Protein 3IRV (pdb70)

Structure (mmCIF, N/CA/C/O backbone):
data_3IRV
#
_entry.id   3IRV
#
_cell.length_a   67.477
_cell.length_b   67.477
_cell.length_c   178.343
_cell.angle_alpha   90.00
_cell.angle_beta   90.00
_cell.angle_gamma   120.00
#
_symmetry.space_group_name_H-M   'P 64 2 2'
#
loop_
_entity.id
_entity.type
_entity.pdbx_description
1 polymer 'CYSTEINE HYDROLASE'
2 non-polymer GLYCEROL
3 non-polymer 'PHOSPHATE ION'
4 water water
#
loop_
_atom_site.group_PDB
_atom_site.id
_atom_site.type_symbol
_atom_site.label_atom_id
_atom_site.label_alt_id
_atom_site.label_comp_id
_atom_site.label_asym_id
_atom_site.label_entity_id
_atom_site.label_seq_id
_atom_site.pdbx_PDB_ins_code
_atom_site.Cartn_x
_atom_site.Cartn_y
_atom_site.Cartn_z
_atom_site.occupancy
_atom_site.B_iso_or_equiv
_atom_site.auth_seq_id
_atom_site.auth_comp_id
_atom_site.auth_asym_id
_atom_site.auth_atom_id
_atom_site.pdbx_PDB_model_num
ATOM 1 N N . MET A 1 9 ? 48.619 27.080 41.032 1.00 51.04 36 MET A N 1
ATOM 2 C CA . MET A 1 9 ? 50.021 26.682 41.016 1.00 47.62 36 MET A CA 1
ATOM 3 C C . MET A 1 9 ? 50.687 26.949 42.361 1.00 49.79 36 MET A C 1
ATOM 4 O O . MET A 1 9 ? 50.614 28.057 42.892 1.00 53.01 36 MET A O 1
ATOM 9 N N . SER A 1 10 ? 51.336 25.926 42.908 1.00 47.61 37 SER A N 1
ATOM 10 C CA . SER A 1 10 ? 52.058 26.061 44.175 1.00 46.61 37 SER A CA 1
ATOM 11 C C . SER A 1 10 ? 53.569 25.865 44.026 1.00 41.86 37 SER A C 1
ATOM 12 O O . SER A 1 10 ? 54.326 26.158 44.959 1.00 43.84 37 SER A O 1
ATOM 15 N N . LYS A 1 11 ? 53.997 25.367 42.862 1.00 31.95 38 LYS A N 1
ATOM 16 C CA . LYS A 1 11 ? 55.421 25.245 42.535 1.00 23.95 38 LYS A CA 1
ATOM 17 C C . LYS A 1 11 ? 55.656 25.876 41.161 1.00 21.50 38 LYS A C 1
ATOM 18 O O . LYS A 1 11 ? 54.714 25.962 40.379 1.00 23.88 38 LYS A O 1
ATOM 24 N N . PRO A 1 12 ? 56.878 26.395 40.894 1.00 23.53 39 PRO A N 1
ATOM 25 C CA . PRO A 1 12 ? 56.986 27.144 39.637 1.00 19.10 39 PRO A CA 1
ATOM 26 C C . PRO A 1 12 ? 57.037 26.291 38.380 1.00 19.75 39 PRO A C 1
ATOM 27 O O . PRO A 1 12 ? 57.402 25.109 38.438 1.00 21.57 39 PRO A O 1
ATOM 31 N N . LEU A 1 13 ? 56.645 26.899 37.266 1.00 14.84 40 LEU A N 1
ATOM 32 C CA . LEU A 1 13 ? 56.869 26.304 35.962 1.00 15.28 40 LEU A CA 1
ATOM 33 C C . LEU A 1 13 ? 58.367 26.208 35.713 1.00 19.92 40 LEU A C 1
ATOM 34 O O . LEU A 1 13 ? 59.143 27.076 36.144 1.00 18.09 40 LEU A O 1
ATOM 39 N N . VAL A 1 14 ? 58.780 25.153 35.017 1.00 15.68 41 VAL A N 1
ATOM 40 C CA . VAL A 1 14 ? 60.203 24.947 34.725 1.00 15.88 41 VAL A CA 1
ATOM 41 C C . VAL A 1 14 ? 60.557 25.545 33.369 1.00 15.64 41 VAL A C 1
ATOM 42 O O . VAL A 1 14 ? 59.786 25.439 32.425 1.00 19.46 41 VAL A O 1
ATOM 46 N N . ARG A 1 15 ? 61.708 26.208 33.282 1.00 17.95 42 ARG A N 1
ATOM 47 C CA . ARG A 1 15 ? 62.215 26.711 32.010 1.00 19.21 42 ARG A CA 1
ATOM 48 C C . ARG A 1 15 ? 63.658 26.235 31.887 1.00 19.38 42 ARG A C 1
ATOM 49 O O . ARG A 1 15 ? 64.449 26.397 32.822 1.00 22.35 42 ARG A O 1
ATOM 57 N N . TRP A 1 16 ? 64.014 25.683 30.735 1.00 16.22 43 TRP A N 1
ATOM 58 C CA . TRP A 1 16 ? 65.383 25.225 30.549 1.00 19.79 43 TRP A CA 1
ATOM 59 C C . TRP A 1 16 ? 66.160 26.191 29.680 1.00 15.81 43 TRP A C 1
ATOM 60 O O . TRP A 1 16 ? 65.741 26.477 28.555 1.00 20.33 43 TRP A O 1
ATOM 71 N N . PRO A 1 17 ? 67.333 26.628 30.169 1.00 21.87 44 PRO A N 1
ATOM 72 C CA . PRO A 1 17 ? 68.152 27.521 29.349 1.00 27.53 44 PRO A CA 1
ATOM 73 C C . PRO A 1 17 ? 68.778 26.746 28.194 1.00 27.38 44 PRO A C 1
ATOM 74 O O . PRO A 1 17 ? 69.304 25.656 28.398 1.00 31.32 44 PRO A O 1
ATOM 78 N N . ILE A 1 18 ? 68.683 27.284 26.983 1.00 25.33 45 ILE A N 1
ATOM 79 C CA . ILE A 1 18 ? 69.134 26.590 25.785 1.00 25.34 45 ILE A CA 1
ATOM 80 C C . ILE A 1 18 ? 70.613 26.867 25.468 1.00 29.22 45 ILE A C 1
ATOM 81 O O . ILE A 1 18 ? 71.021 28.011 25.240 1.00 27.77 45 ILE A O 1
ATOM 86 N N . ASN A 1 19 ? 71.412 25.806 25.497 1.00 23.15 46 ASN A N 1
ATOM 87 C CA . ASN A 1 19 ? 72.763 25.813 24.954 1.00 20.69 46 ASN A CA 1
ATOM 88 C C . ASN A 1 19 ? 72.691 25.036 23.651 1.00 19.18 46 ASN A C 1
ATOM 89 O O . ASN A 1 19 ? 72.500 23.807 23.669 1.00 17.47 46 ASN A O 1
ATOM 94 N N . PRO A 1 20 ? 72.826 25.732 22.500 1.00 20.37 47 PRO A N 1
ATOM 95 C CA . PRO A 1 20 ? 72.640 25.043 21.210 1.00 21.96 47 PRO A CA 1
ATOM 96 C C . PRO A 1 20 ? 73.522 23.798 21.016 1.00 17.40 47 PRO A C 1
ATOM 97 O O . PRO A 1 20 ? 73.064 22.814 20.426 1.00 20.55 47 PRO A O 1
ATOM 101 N N . LEU A 1 21 ? 74.758 23.836 21.540 1.00 18.95 48 LEU A N 1
ATOM 102 C CA . LEU A 1 21 ? 75.703 22.721 21.454 1.00 20.52 48 LEU A CA 1
ATOM 103 C C . LEU A 1 21 ? 75.215 21.467 22.184 1.00 17.80 48 LEU A C 1
ATOM 104 O O . LEU A 1 21 ? 75.644 20.343 21.883 1.00 19.74 48 LEU A O 1
ATOM 109 N N . ARG A 1 22 ? 74.333 21.676 23.158 1.00 15.54 49 ARG A N 1
ATOM 110 C CA . ARG A 1 22 ? 73.882 20.575 23.989 1.00 14.58 49 ARG A CA 1
ATOM 111 C C . ARG A 1 22 ? 72.369 20.348 23.874 1.00 14.27 49 ARG A C 1
ATOM 112 O O . ARG A 1 22 ? 71.758 19.771 24.779 1.00 14.52 49 ARG A O 1
ATOM 120 N N . THR A 1 23 ? 71.807 20.760 22.737 1.00 14.12 50 THR A N 1
ATOM 121 C CA . THR A 1 23 ? 70.368 20.673 22.478 1.00 14.84 50 THR A CA 1
ATOM 122 C C . THR A 1 23 ? 70.095 19.904 21.184 1.00 14.66 50 THR A C 1
ATOM 123 O O . THR A 1 23 ? 70.875 19.994 20.227 1.00 14.04 50 THR A O 1
ATOM 127 N N . ALA A 1 24 ? 68.993 19.145 21.155 1.00 12.76 51 ALA A N 1
ATOM 128 C CA . ALA A 1 24 ? 68.532 18.565 19.906 1.00 11.49 51 ALA A CA 1
ATOM 129 C C . ALA A 1 24 ? 67.029 18.747 19.782 1.00 13.00 51 ALA A C 1
ATOM 130 O O . ALA A 1 24 ? 66.322 18.770 20.781 1.00 15.73 51 ALA A O 1
ATOM 132 N N . VAL A 1 25 ? 66.561 18.800 18.537 1.00 11.32 52 VAL A N 1
ATOM 133 C CA . VAL A 1 25 ? 65.119 18.788 18.250 1.00 10.24 52 VAL A CA 1
ATOM 134 C C . VAL A 1 25 ? 64.740 17.386 17.849 1.00 14.22 52 VAL A C 1
ATOM 135 O O . VAL A 1 25 ? 65.423 16.771 17.029 1.00 15.18 52 VAL A O 1
ATOM 139 N N . ILE A 1 26 ? 63.660 16.886 18.440 1.00 12.49 53 ILE A N 1
ATOM 140 C CA A ILE A 1 26 ? 63.167 15.562 18.090 0.50 10.90 53 ILE A CA 1
ATOM 141 C CA B ILE A 1 26 ? 63.140 15.551 18.144 0.50 11.87 53 ILE A CA 1
ATOM 142 C C . ILE A 1 26 ? 61.788 15.695 17.434 1.00 13.97 53 ILE A C 1
ATOM 143 O O . ILE A 1 26 ? 60.828 16.202 18.032 1.00 14.06 53 ILE A O 1
ATOM 152 N N . VAL A 1 27 ? 61.708 15.260 16.172 1.00 11.87 54 VAL A N 1
ATOM 153 C CA . VAL A 1 27 ? 60.460 15.335 15.395 1.00 9.86 54 VAL A CA 1
ATOM 154 C C . VAL A 1 27 ? 59.820 13.945 15.404 1.00 14.70 54 VAL A C 1
ATOM 155 O O . VAL A 1 27 ? 60.306 13.007 14.737 1.00 13.51 54 VAL A O 1
ATOM 159 N N . VAL A 1 28 ? 58.767 13.805 16.203 1.00 12.09 55 VAL A N 1
ATOM 160 C CA . VAL A 1 28 ? 58.196 12.483 16.453 1.00 11.39 55 VAL A CA 1
ATOM 161 C C . VAL A 1 28 ? 57.169 12.075 15.398 1.00 13.74 55 VAL A C 1
ATOM 162 O O . VAL A 1 28 ? 56.087 12.692 15.307 1.00 11.78 55 VAL A O 1
ATOM 166 N N . ASP A 1 29 ? 57.511 11.045 14.615 1.00 13.64 56 ASP A N 1
ATOM 167 C CA . ASP A 1 29 ? 56.561 10.300 13.787 1.00 10.06 56 ASP A CA 1
ATOM 168 C C . ASP A 1 29 ? 55.743 11.184 12.826 1.00 12.09 56 ASP A C 1
ATOM 169 O O . ASP A 1 29 ? 54.540 10.959 12.629 1.00 12.35 56 ASP A O 1
ATOM 174 N N . MET A 1 30 ? 56.405 12.161 12.210 1.00 11.15 57 MET A N 1
ATOM 175 C CA . MET A 1 30 ? 55.731 12.952 11.163 1.00 12.34 57 MET A CA 1
ATOM 176 C C . MET A 1 30 ? 55.745 12.210 9.815 1.00 11.41 57 MET A C 1
ATOM 177 O O . MET A 1 30 ? 56.266 12.691 8.798 1.00 13.90 57 MET A O 1
ATOM 182 N N . GLN A 1 31 ? 55.092 11.051 9.845 1.00 13.23 58 GLN A N 1
ATOM 183 C CA . GLN A 1 31 ? 55.073 10.095 8.740 1.00 12.25 58 GLN A CA 1
ATOM 184 C C . GLN A 1 31 ? 53.749 10.199 8.007 1.00 12.45 58 GLN A C 1
ATOM 185 O O . GLN A 1 31 ? 52.712 10.610 8.588 1.00 13.80 58 GLN A O 1
ATOM 191 N N . LYS A 1 32 ? 53.748 9.786 6.727 1.00 11.97 59 LYS A N 1
ATOM 192 C CA . LYS A 1 32 ? 52.503 9.900 5.934 1.00 14.50 59 LYS A CA 1
ATOM 193 C C . LYS A 1 32 ? 51.310 9.149 6.549 1.00 13.65 59 LYS A C 1
ATOM 194 O O . LYS A 1 32 ? 50.163 9.597 6.453 1.00 16.68 59 LYS A O 1
ATOM 200 N N . VAL A 1 33 ? 51.579 8.010 7.198 1.00 11.95 60 VAL A N 1
ATOM 201 C CA . VAL A 1 33 ? 50.541 7.203 7.820 1.00 12.93 60 VAL A CA 1
ATOM 202 C C . VAL A 1 33 ? 49.737 7.974 8.915 1.00 15.84 60 VAL A C 1
ATOM 203 O O . VAL A 1 33 ? 48.541 7.693 9.127 1.00 15.49 60 VAL A O 1
ATOM 207 N N . PHE A 1 34 ? 50.384 8.962 9.557 1.00 14.19 61 PHE A N 1
ATOM 208 C CA . PHE A 1 34 ? 49.719 9.839 10.548 1.00 14.33 61 PHE A CA 1
ATOM 209 C C . PHE A 1 34 ? 49.274 11.186 9.979 1.00 17.07 61 PHE A C 1
ATOM 210 O O . PHE A 1 34 ? 48.348 11.789 10.507 1.00 15.86 61 PHE A O 1
ATOM 218 N N . CYS A 1 35 ? 49.936 11.649 8.914 1.00 14.92 62 CYS A N 1
ATOM 219 C CA . CYS A 1 35 ? 49.737 13.014 8.434 1.00 13.14 62 CYS A CA 1
ATOM 220 C C . CYS A 1 35 ? 48.861 13.147 7.182 1.00 19.46 62 CYS A C 1
ATOM 221 O O . CYS A 1 35 ? 48.317 14.228 6.921 1.00 20.83 62 CYS A O 1
ATOM 224 N N . GLU A 1 36 ? 48.761 12.093 6.375 1.00 16.86 63 GLU A N 1
ATOM 225 C CA . GLU A 1 36 ? 47.901 12.183 5.176 1.00 18.73 63 GLU A CA 1
ATOM 226 C C . GLU A 1 36 ? 46.495 11.730 5.502 1.00 17.66 63 GLU A C 1
ATOM 227 O O . GLU A 1 36 ? 46.309 10.766 6.234 1.00 19.28 63 GLU A O 1
ATOM 233 N N . PRO A 1 37 ? 45.479 12.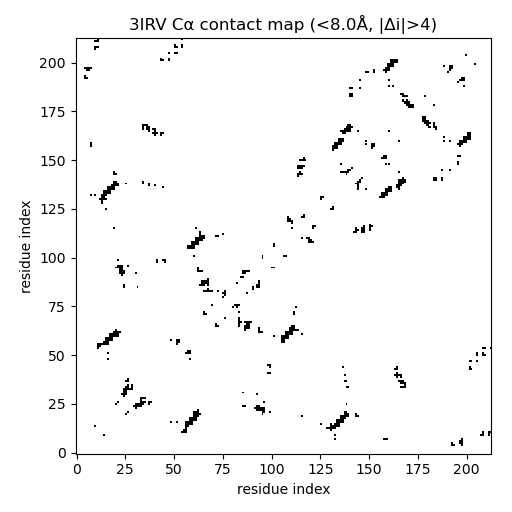430 4.962 1.00 23.31 64 PRO A N 1
ATOM 234 C CA . PRO A 1 37 ? 44.078 12.063 5.208 1.00 23.52 64 PRO A CA 1
ATOM 235 C C . PRO A 1 37 ? 43.744 10.613 4.853 1.00 21.43 64 PRO A C 1
ATOM 236 O O . PRO A 1 37 ? 42.893 10.002 5.500 1.00 28.84 64 PRO A O 1
ATOM 240 N N . THR A 1 38 ? 44.454 10.067 3.865 1.00 23.47 65 THR A N 1
ATOM 241 C CA . THR A 1 38 ? 44.276 8.683 3.443 1.00 27.46 65 THR A CA 1
ATOM 242 C C . THR A 1 38 ? 45.116 7.707 4.276 1.00 29.53 65 THR A C 1
ATOM 243 O O . THR A 1 38 ? 45.034 6.494 4.081 1.00 29.00 65 THR A O 1
ATOM 247 N N . GLY A 1 39 ? 45.923 8.228 5.198 1.00 24.22 66 GLY A N 1
ATOM 248 C CA . GLY A 1 39 ? 46.791 7.368 6.001 1.00 21.03 66 GLY A CA 1
ATOM 249 C C . GLY A 1 39 ? 46.014 6.518 6.979 1.00 22.02 66 GLY A C 1
ATOM 250 O O . GLY A 1 39 ? 45.017 6.968 7.551 1.00 22.51 66 GLY A O 1
ATOM 251 N N . ALA A 1 40 ? 46.478 5.286 7.202 1.00 20.26 67 ALA A N 1
ATOM 252 C CA . ALA A 1 40 ? 45.751 4.357 8.063 1.00 18.38 67 ALA A CA 1
ATOM 253 C C . ALA A 1 40 ? 45.620 4.830 9.525 1.00 22.67 67 ALA A C 1
ATOM 254 O O . ALA A 1 40 ? 44.750 4.362 10.262 1.00 24.61 67 ALA A O 1
ATOM 256 N N . LEU A 1 41 ? 46.486 5.756 9.940 1.00 15.84 68 LEU A N 1
ATOM 257 C CA . LEU A 1 41 ? 46.481 6.227 11.321 1.00 18.35 68 LEU A CA 1
ATOM 258 C C . LEU A 1 41 ? 46.387 7.760 11.374 1.00 11.99 68 LEU A C 1
ATOM 259 O O . LEU A 1 41 ? 46.895 8.386 12.296 1.00 16.69 68 LEU A O 1
ATOM 264 N N . TYR A 1 42 ? 45.665 8.317 10.401 1.00 18.45 69 TYR A N 1
ATOM 265 C CA . TYR A 1 42 ? 45.545 9.763 10.218 1.00 20.37 69 TYR A CA 1
ATOM 266 C C . TYR A 1 42 ? 45.085 10.500 11.480 1.00 18.48 69 TYR A C 1
ATOM 267 O O . TYR A 1 42 ? 44.088 10.135 12.105 1.00 19.90 69 TYR A O 1
ATOM 276 N N . VAL A 1 43 ? 45.845 11.537 11.834 1.00 17.14 70 VAL A N 1
ATOM 277 C CA . VAL A 1 43 ? 45.570 12.403 12.981 1.00 15.75 70 VAL A CA 1
ATOM 278 C C . VAL A 1 43 ? 45.373 13.793 12.350 1.00 14.12 70 VAL A C 1
ATOM 279 O O . VAL A 1 43 ? 46.344 14.445 11.948 1.00 13.57 70 VAL A O 1
ATOM 283 N N . LYS A 1 44 ? 44.124 14.241 12.245 1.00 16.09 71 LYS A N 1
ATOM 284 C CA . LYS A 1 44 ? 43.843 15.488 11.510 1.00 16.31 71 LYS A CA 1
ATOM 285 C C . LYS A 1 44 ? 44.525 16.748 12.046 1.00 17.27 71 LYS A C 1
ATOM 286 O O . LYS A 1 44 ? 44.875 17.645 11.260 1.00 18.86 71 LYS A O 1
ATOM 292 N N . SER A 1 45 ? 44.778 16.806 13.362 1.00 13.12 72 SER A N 1
ATOM 293 C CA . SER A 1 45 ? 45.435 17.989 13.945 1.00 15.73 72 SER A CA 1
ATOM 294 C C . SER A 1 45 ? 46.904 18.144 13.512 1.00 14.63 72 SER A C 1
ATOM 295 O O . SER A 1 45 ? 47.510 19.195 13.717 1.00 15.88 72 SER A O 1
ATOM 298 N N . THR A 1 46 ? 47.483 17.106 12.890 1.00 13.68 73 THR A N 1
ATOM 299 C CA . THR A 1 46 ? 48.843 17.261 12.347 1.00 14.79 73 THR A CA 1
ATOM 300 C C . THR A 1 46 ? 48.933 18.405 11.332 1.00 12.88 73 THR A C 1
ATOM 301 O O . THR A 1 46 ? 49.977 19.036 11.183 1.00 14.39 73 THR A O 1
ATOM 305 N N . ALA A 1 47 ? 47.821 18.678 10.630 1.00 15.47 74 ALA A N 1
ATOM 306 C CA . ALA A 1 47 ? 47.842 19.736 9.606 1.00 16.40 74 ALA A CA 1
ATOM 307 C C . ALA A 1 47 ? 48.305 21.065 10.201 1.00 17.01 74 ALA A C 1
ATOM 308 O O . ALA A 1 47 ? 49.054 21.818 9.564 1.00 21.41 74 ALA A O 1
ATOM 310 N N . ASP A 1 48 ? 47.895 21.309 11.447 1.00 16.72 75 ASP A N 1
ATOM 311 C CA . ASP A 1 48 ? 48.167 22.576 12.140 1.00 18.72 75 ASP A CA 1
ATOM 312 C C . ASP A 1 48 ? 49.566 22.715 12.736 1.00 17.96 75 ASP A C 1
ATOM 313 O O . ASP A 1 48 ? 49.961 23.815 13.163 1.00 18.20 75 ASP A O 1
ATOM 318 N N . ILE A 1 49 ? 50.320 21.618 12.764 1.00 13.52 76 ILE A N 1
ATOM 319 C CA . ILE A 1 49 ? 51.690 21.686 13.313 1.00 12.38 76 ILE A CA 1
ATOM 320 C C . ILE A 1 49 ? 52.826 21.639 12.294 1.00 12.56 76 ILE A C 1
ATOM 321 O O . ILE A 1 49 ? 53.991 21.800 12.665 1.00 14.98 76 ILE A O 1
ATOM 326 N N . VAL A 1 50 ? 52.499 21.435 11.016 1.00 14.19 77 VAL A N 1
ATOM 327 C CA . VAL A 1 50 ? 53.562 21.356 10.014 1.00 14.81 77 VAL A CA 1
ATOM 328 C C . VAL A 1 50 ? 54.337 22.674 9.887 1.00 14.66 77 VAL A C 1
ATOM 329 O O . VAL A 1 50 ? 55.580 22.680 9.899 1.00 14.02 77 VAL A O 1
ATOM 333 N N . GLN A 1 51 ? 53.613 23.789 9.795 1.00 13.84 78 GLN A N 1
ATOM 334 C CA . GLN A 1 51 ? 54.263 25.105 9.663 1.00 15.35 78 GLN A CA 1
ATOM 335 C C . GLN A 1 51 ? 55.187 25.468 10.854 1.00 10.26 78 GLN A C 1
ATOM 336 O O . GLN A 1 51 ? 56.351 25.832 10.632 1.00 14.64 78 GLN A O 1
ATOM 342 N N . PRO A 1 52 ? 54.685 25.368 12.109 1.00 14.99 79 PRO A N 1
ATOM 343 C CA . PRO A 1 52 ? 55.616 25.626 13.220 1.00 15.94 79 PRO A CA 1
ATOM 344 C C . PRO A 1 52 ? 56.836 24.712 13.225 1.00 13.74 79 PRO A C 1
ATOM 345 O O . PRO A 1 52 ? 57.933 25.182 13.521 1.00 14.29 79 PRO A O 1
ATOM 349 N N . ILE A 1 53 ? 56.646 23.428 12.918 1.00 13.70 80 ILE A N 1
ATOM 350 C CA . ILE A 1 53 ? 57.815 22.537 12.832 1.00 13.16 80 ILE A CA 1
ATOM 351 C C . ILE A 1 53 ? 58.798 22.999 11.725 1.00 12.83 80 ILE A C 1
ATOM 352 O O . ILE A 1 53 ? 60.025 23.023 11.939 1.00 14.97 80 ILE A O 1
ATOM 357 N N . GLN A 1 54 ? 58.278 23.413 10.562 1.00 13.10 81 GLN A N 1
ATOM 358 C CA . GLN A 1 54 ? 59.169 23.904 9.494 1.00 15.64 81 GLN A CA 1
ATOM 359 C C . GLN A 1 54 ? 60.026 25.087 9.972 1.00 16.43 81 GLN A C 1
ATOM 360 O O . GLN A 1 54 ? 61.251 25.129 9.741 1.00 16.06 81 GLN A O 1
ATOM 366 N N . LYS A 1 55 ? 59.391 26.034 10.659 1.00 13.72 82 LYS A N 1
ATOM 367 C CA . LYS A 1 55 ? 60.109 27.182 11.226 1.00 18.02 82 LYS A CA 1
ATOM 368 C C . LYS A 1 55 ? 61.154 26.735 12.248 1.00 18.68 82 LYS A C 1
ATOM 369 O O . LYS A 1 55 ? 62.284 27.224 12.250 1.00 17.67 82 LYS A O 1
ATOM 375 N N . LEU A 1 56 ? 60.761 25.795 13.104 1.00 15.16 83 LEU A N 1
ATOM 376 C CA . LEU A 1 56 ? 61.648 25.248 14.118 1.00 13.34 83 LEU A CA 1
ATOM 377 C C . LEU A 1 56 ? 62.882 24.625 13.494 1.00 14.91 83 LEU A C 1
ATOM 378 O O . LEU A 1 56 ? 64.013 24.898 13.946 1.00 15.31 83 LEU A O 1
ATOM 383 N N . LEU A 1 57 ? 62.681 23.796 12.458 1.00 13.44 84 LEU A N 1
ATOM 384 C CA . LEU A 1 57 ? 63.811 23.082 11.851 1.00 12.44 84 LEU A CA 1
ATOM 385 C C . LEU A 1 57 ? 64.758 24.052 11.129 1.00 15.07 84 LEU A C 1
ATOM 386 O O . LEU A 1 57 ? 65.971 23.925 11.232 1.00 17.60 84 LEU A O 1
ATOM 391 N N . GLN A 1 58 ? 64.194 25.054 10.470 1.00 15.36 85 GLN A N 1
ATOM 392 C CA . GLN A 1 58 ? 65.005 26.074 9.817 1.00 18.29 85 GLN A CA 1
ATOM 393 C C . GLN A 1 58 ? 65.873 26.802 10.855 1.00 19.02 85 GLN A C 1
ATOM 394 O O . GLN A 1 58 ? 67.068 26.989 10.630 1.00 21.38 85 GLN A O 1
ATOM 400 N N . ALA A 1 59 ? 65.296 27.165 12.000 1.00 14.87 86 ALA A N 1
ATOM 401 C CA . ALA A 1 59 ? 66.097 27.835 13.048 1.00 17.49 86 ALA A CA 1
ATOM 402 C C . ALA A 1 59 ? 67.145 26.925 13.671 1.00 20.13 86 ALA A C 1
ATOM 403 O O . ALA A 1 59 ? 68.283 27.342 13.899 1.00 19.31 86 ALA A O 1
ATOM 405 N N . ALA A 1 60 ? 66.770 25.663 13.897 1.00 15.05 87 ALA A N 1
ATOM 406 C CA . ALA A 1 60 ? 67.658 24.699 14.520 1.00 15.22 87 ALA A CA 1
ATOM 407 C C . ALA A 1 60 ? 68.887 24.469 13.634 1.00 14.61 87 ALA A C 1
ATOM 408 O O . ALA A 1 60 ? 70.025 24.560 14.108 1.00 17.95 87 ALA A O 1
ATOM 410 N N . ARG A 1 61 ? 68.659 24.206 12.346 1.00 14.32 88 ARG A N 1
ATOM 411 C CA . ARG A 1 61 ? 69.779 23.935 11.448 1.00 18.06 88 ARG A CA 1
ATOM 412 C C . ARG A 1 61 ? 70.699 25.156 11.335 1.00 19.85 88 ARG A C 1
ATOM 413 O O . ARG A 1 61 ? 71.918 25.004 11.303 1.00 22.40 88 ARG A O 1
ATOM 421 N N . ALA A 1 62 ? 70.109 26.354 11.346 1.00 18.27 89 ALA A N 1
ATOM 422 C CA . ALA A 1 62 ? 70.891 27.602 11.283 1.00 23.73 89 ALA A CA 1
ATOM 423 C C . ALA A 1 62 ? 71.790 27.783 12.518 1.00 23.57 89 ALA A C 1
ATOM 424 O O . ALA A 1 62 ? 72.884 28.379 12.439 1.00 26.20 89 ALA A O 1
ATOM 426 N N . ALA A 1 63 ? 71.341 27.269 13.662 1.00 20.15 90 ALA A N 1
ATOM 427 C CA . ALA A 1 63 ? 72.111 27.401 14.886 1.00 17.50 90 ALA A CA 1
ATOM 428 C C . ALA A 1 63 ? 72.935 26.156 15.225 1.00 18.12 90 ALA A C 1
ATOM 429 O O . ALA A 1 63 ? 73.462 26.046 16.351 1.00 19.33 90 ALA A O 1
ATOM 431 N N . GLN A 1 64 ? 72.995 25.213 14.280 1.00 21.48 91 GLN A N 1
ATOM 432 C CA . GLN A 1 64 ? 73.734 23.955 14.452 1.00 25.87 91 GLN A CA 1
ATOM 433 C C . GLN A 1 64 ? 73.151 23.123 15.609 1.00 26.02 91 GLN A C 1
ATOM 434 O O . GLN A 1 64 ? 73.878 22.422 16.330 1.00 25.76 91 GLN A O 1
ATOM 440 N N . VAL A 1 65 ? 71.834 23.233 15.793 1.00 17.91 92 VAL A N 1
ATOM 441 C CA . VAL A 1 65 ? 71.120 22.419 16.769 1.00 16.79 92 VAL A CA 1
ATOM 442 C C . VAL A 1 65 ? 70.701 21.146 16.003 1.00 17.96 92 VAL A C 1
ATOM 443 O O . VAL A 1 65 ? 70.021 21.237 14.974 1.00 16.46 92 VAL A O 1
ATOM 447 N N . MET A 1 66 ? 71.143 19.982 16.481 1.00 15.32 93 MET A N 1
ATOM 448 C CA . MET A 1 66 ? 70.889 18.713 15.784 1.00 14.49 93 MET A CA 1
ATOM 449 C C . MET A 1 66 ? 69.407 18.438 15.656 1.00 13.25 93 MET A C 1
ATOM 450 O O . MET A 1 66 ? 68.660 18.644 16.600 1.00 15.06 93 MET A O 1
ATOM 455 N N . VAL A 1 67 ? 68.992 18.008 14.463 1.00 13.18 94 VAL A N 1
ATOM 456 C CA . VAL A 1 67 ? 67.618 17.629 14.202 1.00 10.93 94 VAL A CA 1
ATOM 457 C C . VAL A 1 67 ? 67.534 16.113 14.036 1.00 14.53 94 VAL A C 1
ATOM 458 O O . VAL A 1 67 ? 68.246 15.542 13.198 1.00 14.59 94 VAL A O 1
ATOM 462 N N . ILE A 1 68 ? 66.645 15.490 14.814 1.00 11.07 95 ILE A N 1
ATOM 463 C CA . ILE A 1 68 ? 66.446 14.031 14.795 1.00 11.66 95 ILE A CA 1
ATOM 464 C C . ILE A 1 68 ? 64.993 13.729 14.482 1.00 14.53 95 ILE A C 1
ATOM 465 O O . ILE A 1 68 ? 64.104 14.243 15.152 1.00 14.59 95 ILE A O 1
ATOM 470 N N . TYR A 1 69 ? 64.751 12.897 13.475 1.00 12.37 96 TYR A N 1
ATOM 471 C CA . TYR A 1 69 ? 63.391 12.441 13.179 1.00 11.78 96 TYR A CA 1
ATOM 472 C C . TYR A 1 69 ? 63.202 11.044 13.741 1.00 14.79 96 TYR A C 1
ATOM 473 O O . TYR A 1 69 ? 64.072 10.204 13.572 1.00 13.41 96 TYR A O 1
ATOM 482 N N . LEU A 1 70 ? 62.081 10.798 14.406 1.00 11.23 97 LEU A N 1
ATOM 483 C CA . LEU A 1 70 ? 61.719 9.435 14.793 1.00 10.97 97 LEU A CA 1
ATOM 484 C C . LEU A 1 70 ? 60.719 8.914 13.767 1.00 14.46 97 LEU A C 1
ATOM 485 O O . LEU A 1 70 ? 5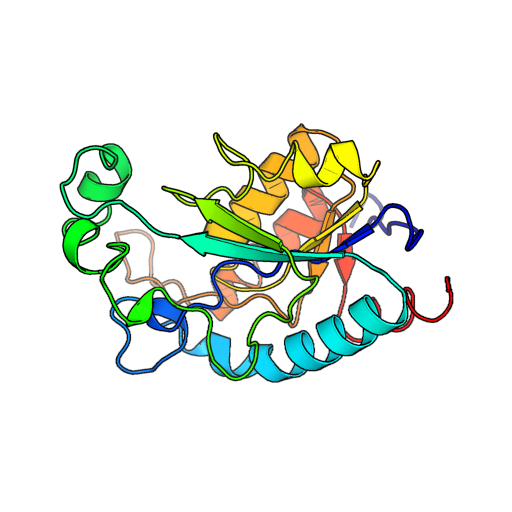9.851 9.673 13.288 1.00 12.78 97 LEU A O 1
ATOM 490 N N . ARG A 1 71 ? 60.838 7.636 13.422 1.00 13.98 98 ARG A N 1
ATOM 491 C CA . ARG A 1 71 ? 59.840 6.974 12.586 1.00 12.67 98 ARG A CA 1
ATOM 492 C C . ARG A 1 71 ? 59.418 5.681 13.244 1.00 13.68 98 ARG A C 1
ATOM 493 O O . ARG A 1 71 ? 60.280 4.908 13.695 1.00 12.15 98 ARG A O 1
ATOM 501 N N . HIS A 1 72 ? 58.107 5.437 13.306 1.00 11.07 99 HIS A N 1
ATOM 502 C CA . HIS A 1 72 ? 57.603 4.183 13.819 1.00 11.94 99 HIS A CA 1
ATOM 503 C C . HIS A 1 72 ? 57.522 3.218 12.643 1.00 12.99 99 HIS A C 1
ATOM 504 O O . HIS A 1 72 ? 56.709 3.412 11.730 1.00 12.81 99 HIS A O 1
ATOM 511 N N . ILE A 1 73 ? 58.396 2.217 12.647 1.00 11.45 100 ILE A N 1
ATOM 512 C CA . ILE A 1 73 ? 58.557 1.303 11.515 1.00 11.86 100 ILE A CA 1
ATOM 513 C C . ILE A 1 73 ? 58.858 -0.093 12.077 1.00 14.01 100 ILE A C 1
ATOM 514 O O . ILE A 1 73 ? 59.716 -0.237 12.986 1.00 14.43 100 ILE A O 1
ATOM 519 N N . VAL A 1 74 ? 58.164 -1.105 11.539 1.00 11.38 101 VAL A N 1
ATOM 520 C CA . VAL A 1 74 ? 58.409 -2.514 11.906 1.00 12.52 101 VAL A CA 1
ATOM 521 C C . VAL A 1 74 ? 58.772 -3.315 10.651 1.00 14.33 101 VAL A C 1
ATOM 522 O O . VAL A 1 74 ? 58.600 -2.826 9.524 1.00 14.70 101 VAL A O 1
ATOM 526 N N . ARG A 1 75 ? 59.266 -4.546 10.829 1.00 10.81 102 ARG A N 1
ATOM 527 C CA . ARG A 1 75 ? 59.787 -5.303 9.692 1.00 12.05 102 ARG A CA 1
ATOM 528 C C . ARG A 1 75 ? 58.677 -5.676 8.722 1.00 12.52 102 ARG A C 1
ATOM 529 O O . ARG A 1 75 ? 58.899 -5.651 7.500 1.00 15.59 102 ARG A O 1
ATOM 537 N N . GLY A 1 76 ? 57.496 -5.982 9.265 1.00 12.69 103 GLY A N 1
ATOM 538 C CA . GLY A 1 76 ? 56.377 -6.425 8.451 1.00 14.02 103 GLY A CA 1
ATOM 539 C C . GLY A 1 76 ? 56.022 -7.892 8.576 1.00 14.35 103 GLY A C 1
ATOM 540 O O . GLY A 1 76 ? 54.908 -8.302 8.158 1.00 16.84 103 GLY A O 1
ATOM 541 N N . ASP A 1 77 ? 56.938 -8.701 9.126 1.00 12.48 104 ASP A N 1
ATOM 542 C CA . ASP A 1 77 ? 56.711 -10.148 9.237 1.00 16.12 104 ASP A CA 1
ATOM 543 C C . ASP A 1 77 ? 56.181 -10.575 10.604 1.00 15.84 104 ASP A C 1
ATOM 544 O O . ASP A 1 77 ? 56.020 -11.766 10.849 1.00 15.25 104 ASP A O 1
ATOM 549 N N . GLY A 1 78 ? 55.953 -9.612 11.500 1.00 13.76 105 GLY A N 1
ATOM 550 C CA . GLY A 1 78 ? 55.487 -9.934 12.853 1.00 15.78 105 GLY A CA 1
ATOM 551 C C . GLY A 1 78 ? 56.568 -10.360 13.844 1.00 18.17 105 GLY A C 1
ATOM 552 O O . GLY A 1 78 ? 56.266 -10.587 15.033 1.00 16.61 105 GLY A O 1
ATOM 553 N N . SER A 1 79 ? 57.826 -10.452 13.387 1.00 15.43 106 SER A N 1
ATOM 554 C CA . SER A 1 79 ? 58.934 -10.885 14.276 1.00 13.92 106 SER A CA 1
ATOM 555 C C . SER A 1 79 ? 59.272 -9.880 15.373 1.00 17.41 106 SER A C 1
ATOM 556 O O . SER A 1 79 ? 59.896 -10.243 16.386 1.00 18.00 106 SER A O 1
ATOM 559 N N . ASP A 1 80 ? 58.814 -8.638 15.200 1.00 12.50 107 ASP A N 1
ATOM 560 C CA . ASP A 1 80 ? 59.198 -7.535 16.087 1.00 12.34 107 ASP A CA 1
ATOM 561 C C . ASP A 1 80 ? 57.981 -6.831 16.659 1.00 11.98 107 ASP A C 1
ATOM 562 O O . ASP A 1 80 ? 58.084 -5.693 17.140 1.00 14.95 107 ASP A O 1
ATOM 567 N N . THR A 1 81 ? 56.822 -7.508 16.587 1.00 12.74 108 THR A N 1
ATOM 568 C CA . THR A 1 81 ? 55.590 -6.979 17.179 1.00 14.92 108 THR A CA 1
ATOM 569 C C . THR A 1 81 ? 54.934 -8.054 18.021 1.00 14.57 108 THR A C 1
ATOM 570 O O . THR A 1 81 ? 54.691 -9.184 17.560 1.00 17.10 108 THR A O 1
ATOM 574 N N . GLY A 1 82 ? 54.724 -7.720 19.289 1.00 12.87 109 GLY A N 1
ATOM 575 C CA . GLY A 1 82 ? 54.039 -8.607 20.239 1.00 13.66 109 GLY A CA 1
ATOM 576 C C . GLY A 1 82 ? 52.858 -7.824 20.777 1.00 15.03 109 GLY A C 1
ATOM 577 O O . GLY A 1 82 ? 51.765 -7.851 20.184 1.00 14.29 109 GLY A O 1
ATOM 578 N N . ARG A 1 83 ? 53.074 -7.110 21.888 1.00 12.29 110 ARG A N 1
ATOM 579 C CA . ARG A 1 83 ? 52.017 -6.237 22.427 1.00 12.83 110 ARG A CA 1
ATOM 580 C C . ARG A 1 83 ? 51.506 -5.198 21.426 1.00 12.84 110 ARG A C 1
ATOM 581 O O . ARG A 1 83 ? 50.309 -4.935 21.389 1.00 14.94 110 ARG A O 1
ATOM 589 N N . MET A 1 84 ? 52.408 -4.650 20.604 1.00 12.97 111 MET A N 1
ATOM 590 C CA . MET A 1 84 ? 52.017 -3.670 19.583 1.00 12.99 111 MET A CA 1
ATOM 591 C C . MET A 1 84 ? 50.957 -4.292 18.643 1.00 15.24 111 MET A C 1
ATOM 592 O O . MET A 1 84 ? 49.964 -3.639 18.294 1.00 15.56 111 MET A O 1
ATOM 597 N N . ARG A 1 85 ? 51.145 -5.563 18.289 1.00 12.73 112 ARG A N 1
ATOM 598 C CA . ARG A 1 85 ? 50.183 -6.249 17.412 1.00 13.68 112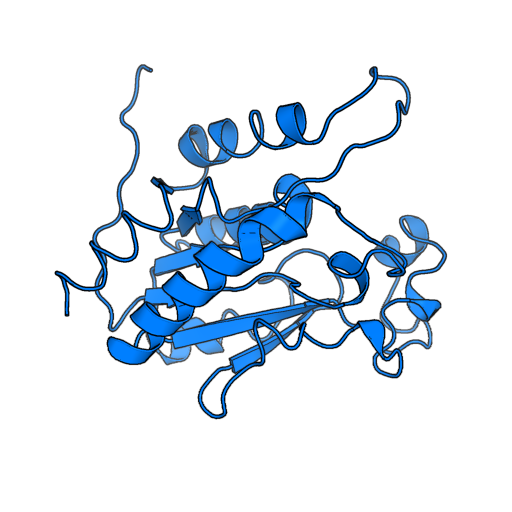 ARG A CA 1
ATOM 599 C C . ARG A 1 85 ? 48.878 -6.619 18.135 1.00 14.69 112 ARG A C 1
ATOM 600 O O . ARG A 1 85 ? 47.804 -6.633 17.527 1.00 14.57 112 ARG A O 1
ATOM 608 N N . ASP A 1 86 ? 48.947 -6.874 19.442 1.00 12.48 113 ASP A N 1
ATOM 609 C CA . ASP A 1 86 ? 47.711 -7.108 20.217 1.00 13.25 113 ASP A CA 1
ATOM 610 C C . ASP A 1 86 ? 46.843 -5.864 20.256 1.00 15.45 113 ASP A C 1
ATOM 611 O O . ASP A 1 86 ? 45.608 -5.950 20.158 1.00 18.29 113 ASP A O 1
ATOM 616 N N . LEU A 1 87 ? 47.487 -4.708 20.377 1.00 12.43 114 LEU A N 1
ATOM 617 C CA . LEU A 1 87 ? 46.776 -3.438 20.477 1.00 13.97 114 LEU A CA 1
ATOM 618 C C . LEU A 1 87 ? 46.379 -2.890 19.115 1.00 18.93 114 LEU A C 1
ATOM 619 O O . LEU A 1 87 ? 45.308 -2.305 18.980 1.00 19.80 114 LEU A O 1
ATOM 624 N N . TYR A 1 88 ? 47.242 -3.074 18.118 1.00 15.87 115 TYR A N 1
ATOM 625 C CA . TYR A 1 88 ? 46.934 -2.645 16.751 1.00 17.15 115 TYR A CA 1
ATOM 626 C C . TYR A 1 88 ? 47.084 -3.866 15.833 1.00 15.25 115 TYR A C 1
ATOM 627 O O . TYR A 1 88 ? 48.178 -4.140 15.336 1.00 13.65 115 TYR A O 1
ATOM 636 N N . PRO A 1 89 ? 46.005 -4.648 15.665 1.00 16.18 116 PRO A N 1
ATOM 637 C CA . PRO A 1 89 ? 46.067 -5.908 14.892 1.00 15.71 116 PRO A CA 1
ATOM 638 C C . PRO A 1 89 ? 46.619 -5.813 13.474 1.00 15.22 116 PRO A C 1
ATOM 639 O O . PRO A 1 89 ? 47.155 -6.794 12.990 1.00 17.05 116 PRO A O 1
ATOM 643 N N . ASN A 1 90 ? 46.499 -4.650 12.844 1.00 16.04 117 ASN A N 1
ATOM 644 C CA . ASN A 1 90 ? 46.977 -4.476 11.464 1.00 16.25 117 ASN A CA 1
ATOM 645 C C . ASN A 1 90 ? 48.393 -3.880 11.383 1.00 15.82 117 ASN A C 1
ATOM 646 O O . ASN A 1 90 ? 48.854 -3.516 10.295 1.00 15.29 117 ASN A O 1
ATOM 651 N N . VAL A 1 91 ? 49.072 -3.770 12.533 1.00 13.27 118 VAL A N 1
ATOM 652 C CA . VAL A 1 91 ? 50.335 -3.027 12.560 1.00 14.44 118 VAL A CA 1
ATOM 653 C C . VAL A 1 91 ? 51.336 -3.515 11.509 1.00 15.07 118 VAL A C 1
ATOM 654 O O . VAL A 1 91 ? 52.011 -2.703 10.889 1.00 14.65 118 VAL A O 1
ATOM 658 N N . ASP A 1 92 ? 51.411 -4.830 11.284 1.00 15.01 119 ASP A N 1
ATOM 659 C CA . ASP A 1 92 ? 52.444 -5.352 10.366 1.00 15.36 119 ASP A CA 1
ATOM 660 C C . ASP A 1 92 ? 52.176 -4.984 8.919 1.00 16.86 119 ASP A C 1
ATOM 661 O O . ASP A 1 92 ? 53.077 -5.099 8.075 1.00 18.49 119 ASP A O 1
ATOM 666 N N . GLN A 1 93 ? 50.940 -4.584 8.635 1.00 15.27 120 GLN A N 1
ATOM 667 C CA . GLN A 1 93 ? 50.521 -4.241 7.278 1.00 17.30 120 GLN A CA 1
ATOM 668 C C . GLN A 1 93 ? 50.431 -2.747 7.034 1.00 24.57 120 GLN A C 1
ATOM 669 O O . GLN A 1 93 ? 50.114 -2.326 5.919 1.00 22.02 120 GLN A O 1
ATOM 675 N N . ILE A 1 94 ? 50.602 -1.947 8.083 1.00 15.97 121 ILE A N 1
ATOM 676 C CA . ILE A 1 94 ? 50.533 -0.489 7.934 1.00 14.27 121 ILE A CA 1
ATOM 677 C C . ILE A 1 94 ? 51.807 0.267 8.319 1.00 15.61 121 ILE A C 1
ATOM 678 O O . ILE A 1 94 ? 52.043 1.370 7.810 1.00 16.67 121 ILE A O 1
ATOM 683 N N . LEU A 1 95 ? 52.627 -0.336 9.184 1.00 13.15 122 LEU A N 1
ATOM 684 C CA . LEU A 1 95 ? 53.881 0.295 9.606 1.00 12.18 122 LEU A CA 1
ATOM 685 C C . LEU A 1 95 ? 55.098 -0.516 9.127 1.00 13.34 122 LEU A C 1
ATOM 686 O O . LEU A 1 95 ? 56.215 -0.280 9.573 1.00 12.27 122 LEU A O 1
ATOM 691 N N . ALA A 1 96 ? 54.873 -1.424 8.176 1.00 13.92 123 ALA A N 1
ATOM 692 C CA . ALA A 1 96 ? 55.952 -2.239 7.620 1.00 14.07 123 ALA A CA 1
ATOM 693 C C . ALA A 1 96 ? 56.979 -1.346 6.901 1.00 14.39 123 ALA A C 1
ATOM 694 O O . ALA A 1 96 ? 56.602 -0.349 6.271 1.00 12.91 123 ALA A O 1
ATOM 696 N N . ARG A 1 97 ? 58.266 -1.704 6.957 1.00 14.64 124 ARG A N 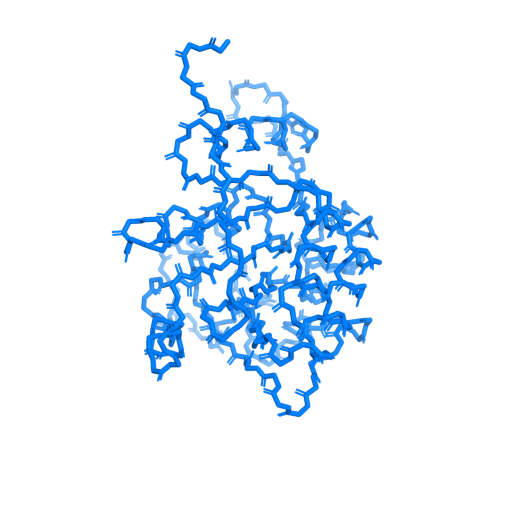1
ATOM 697 C CA A ARG A 1 97 ? 59.264 -0.863 6.299 0.50 12.93 124 ARG A CA 1
ATOM 698 C CA B ARG A 1 97 ? 59.338 -0.973 6.269 0.50 13.84 124 ARG A CA 1
ATOM 699 C C . ARG A 1 97 ? 58.962 -0.646 4.813 1.00 11.94 124 ARG A C 1
ATOM 700 O O . ARG A 1 97 ? 59.210 0.464 4.297 1.00 14.80 124 ARG A O 1
ATOM 715 N N . HIS A 1 98 ? 58.377 -1.641 4.140 1.00 12.17 125 HIS A N 1
ATOM 716 C CA . HIS A 1 98 ? 58.080 -1.525 2.700 1.00 14.50 125 HIS A CA 1
ATOM 717 C C . HIS A 1 98 ? 56.862 -0.643 2.416 1.00 14.87 125 HIS A C 1
ATOM 718 O O . HIS A 1 98 ? 56.591 -0.302 1.254 1.00 13.47 125 HIS A O 1
ATOM 725 N N . ASP A 1 99 ? 56.108 -0.275 3.451 1.00 11.68 126 ASP A N 1
ATOM 726 C CA . ASP A 1 99 ? 54.877 0.511 3.226 1.00 12.38 126 ASP A CA 1
ATOM 727 C C . ASP A 1 99 ? 55.222 1.961 2.901 1.00 11.74 126 ASP A C 1
ATOM 728 O O . ASP A 1 99 ? 55.919 2.604 3.682 1.00 13.66 126 ASP A O 1
ATOM 733 N N . PRO A 1 100 ? 54.741 2.497 1.753 1.00 14.41 127 PRO A N 1
ATOM 734 C CA . PRO A 1 100 ? 55.078 3.890 1.408 1.00 12.25 127 PRO A CA 1
ATOM 735 C C . PRO A 1 100 ? 54.749 4.917 2.497 1.00 13.29 127 PRO A C 1
ATOM 736 O O . PRO A 1 100 ? 55.424 5.943 2.602 1.00 15.17 127 PRO A O 1
ATOM 740 N N . ASP A 1 101 ? 53.708 4.654 3.272 1.00 14.48 128 ASP A N 1
ATOM 741 C CA . ASP A 1 101 ? 53.267 5.642 4.252 1.00 15.24 128 ASP A CA 1
ATOM 742 C C . ASP A 1 101 ? 54.114 5.745 5.519 1.00 15.16 128 ASP A C 1
ATOM 743 O O . ASP A 1 101 ? 53.854 6.631 6.357 1.00 14.00 128 ASP A O 1
ATOM 748 N N . VAL A 1 102 ? 55.148 4.908 5.642 1.00 14.28 129 VAL A N 1
ATOM 749 C CA . VAL A 1 102 ? 56.053 5.082 6.808 1.00 12.67 129 VAL A CA 1
ATOM 750 C C . VAL A 1 102 ? 57.057 6.212 6.590 1.00 12.40 129 VAL A C 1
ATOM 751 O O . VAL A 1 102 ? 57.796 6.575 7.504 1.00 13.95 129 VAL A O 1
ATOM 755 N N . GLU A 1 103 ? 57.119 6.748 5.376 1.00 12.54 130 GLU A N 1
ATOM 756 C CA . GLU A 1 103 ? 58.080 7.826 5.089 1.00 14.14 130 GLU A CA 1
ATOM 757 C C . GLU A 1 103 ? 57.648 9.152 5.711 1.00 14.30 130 GLU A C 1
ATOM 758 O O . GLU A 1 103 ? 56.450 9.447 5.807 1.00 14.20 130 GLU A O 1
ATOM 764 N N . VAL A 1 104 ? 58.637 9.949 6.131 1.00 14.13 131 VAL A N 1
ATOM 765 C CA . VAL A 1 104 ? 58.380 11.312 6.613 1.00 13.65 131 VAL A CA 1
ATOM 766 C C . VAL A 1 104 ? 57.752 12.169 5.504 1.00 14.39 131 VAL A C 1
ATOM 767 O O . VAL A 1 104 ? 58.132 12.058 4.331 1.00 14.15 131 VAL A O 1
ATOM 771 N N . ILE A 1 105 ? 56.773 12.989 5.871 1.00 17.42 132 ILE A N 1
ATOM 772 C CA . ILE A 1 105 ? 56.130 13.860 4.899 1.00 13.12 132 ILE A CA 1
ATOM 773 C C . ILE A 1 105 ? 57.109 14.799 4.198 1.00 14.52 132 ILE A C 1
ATOM 774 O O . ILE A 1 105 ? 58.071 15.306 4.797 1.00 16.07 132 ILE A O 1
ATOM 779 N N . GLU A 1 106 ? 56.823 15.052 2.916 1.00 18.91 133 GLU A N 1
ATOM 780 C CA . GLU A 1 106 ? 57.721 15.874 2.097 1.00 19.00 133 GLU A CA 1
ATOM 781 C C . GLU A 1 106 ? 57.868 17.296 2.652 1.00 15.48 133 GLU A C 1
ATOM 782 O O . GLU A 1 106 ? 58.941 17.897 2.554 1.00 18.25 133 GLU A O 1
ATOM 788 N N . ALA A 1 107 ? 56.808 17.816 3.272 1.00 15.20 134 ALA A N 1
ATOM 789 C CA . ALA A 1 107 ? 56.862 19.156 3.862 1.00 15.70 134 ALA A CA 1
ATOM 790 C C . ALA A 1 107 ? 57.923 19.282 4.950 1.00 16.39 134 ALA A C 1
ATOM 791 O O . ALA A 1 107 ? 58.372 20.410 5.255 1.00 15.55 134 ALA A O 1
ATOM 793 N N . LEU A 1 108 ? 58.336 18.132 5.510 1.00 15.96 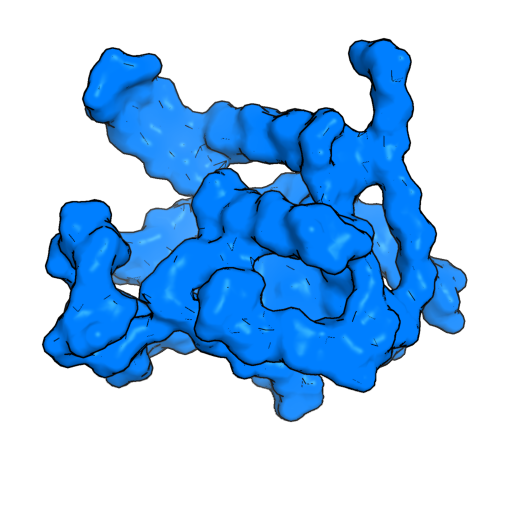135 LEU A N 1
ATOM 794 C CA . LEU A 1 108 ? 59.356 18.112 6.553 1.00 15.02 135 LEU A CA 1
ATOM 795 C C . LEU A 1 108 ? 60.537 17.224 6.161 1.00 17.17 135 LEU A C 1
ATOM 796 O O . LEU A 1 108 ? 61.240 16.710 7.028 1.00 16.68 135 LEU A O 1
ATOM 801 N N . ALA A 1 109 ? 60.769 17.066 4.853 1.00 16.49 136 ALA A N 1
ATOM 802 C CA . ALA A 1 109 ? 61.767 16.109 4.356 1.00 15.81 136 ALA A CA 1
ATOM 803 C C . ALA A 1 109 ? 63.107 16.264 5.063 1.00 16.86 136 ALA A C 1
ATOM 804 O O . ALA A 1 109 ? 63.657 17.360 5.102 1.00 18.95 136 ALA A O 1
ATOM 806 N N . PRO A 1 110 ? 63.606 15.170 5.669 1.00 17.20 137 PRO A N 1
ATOM 807 C CA . PRO A 1 110 ? 64.913 15.242 6.318 1.00 17.92 137 PRO A CA 1
ATOM 808 C C . PRO A 1 110 ? 66.004 15.682 5.355 1.00 19.38 137 PRO A C 1
ATOM 809 O O . PRO A 1 110 ? 65.983 15.325 4.162 1.00 20.07 137 PRO A O 1
ATOM 813 N N . GLN A 1 111 ? 66.921 16.477 5.882 1.00 16.09 138 GLN A N 1
ATOM 814 C CA A GLN A 1 111 ? 68.068 16.957 5.122 0.50 19.25 138 GLN A CA 1
ATOM 815 C CA B GLN A 1 111 ? 68.057 16.942 5.105 0.50 18.88 138 GLN A CA 1
ATOM 816 C C . GLN A 1 111 ? 69.263 16.057 5.404 1.00 25.02 138 GLN A C 1
ATOM 817 O O . GLN A 1 111 ? 69.238 15.267 6.365 1.00 21.53 138 GLN A O 1
ATOM 828 N N . SER A 1 112 ? 70.299 16.171 4.572 1.00 25.90 139 SER A N 1
ATOM 829 C CA . SER A 1 112 ? 71.425 15.235 4.608 1.00 26.26 139 SER A CA 1
ATOM 830 C C . SER A 1 112 ? 72.144 15.084 5.955 1.00 25.89 139 SER A C 1
ATOM 831 O O . SER A 1 112 ? 72.577 13.978 6.260 1.00 33.00 139 SER A O 1
ATOM 834 N N . ASP A 1 113 ? 72.254 16.160 6.743 1.00 23.26 140 ASP A N 1
ATOM 835 C CA . ASP A 1 113 ? 72.901 16.120 8.072 1.00 25.25 140 ASP A CA 1
ATOM 836 C C . ASP A 1 113 ? 71.970 15.754 9.220 1.00 22.00 140 ASP A C 1
ATOM 837 O O . ASP A 1 113 ? 72.422 15.607 10.369 1.00 23.93 140 ASP A O 1
ATOM 842 N N . ASP A 1 114 ? 70.676 15.637 8.931 1.00 15.92 141 ASP A N 1
ATOM 843 C CA . ASP A 1 114 ? 69.716 15.262 9.983 1.00 16.10 141 ASP A CA 1
ATOM 844 C C . ASP A 1 114 ? 69.873 13.782 10.300 1.00 17.43 141 ASP A C 1
ATOM 845 O O . ASP A 1 114 ? 70.433 13.030 9.494 1.00 16.91 141 ASP A O 1
ATOM 850 N N . VAL A 1 115 ? 69.388 13.379 11.479 1.00 12.26 142 VAL A N 1
ATOM 851 C CA . VAL A 1 115 ? 69.478 11.990 11.924 1.00 12.96 142 VAL A CA 1
ATOM 852 C C . VAL A 1 115 ? 68.079 11.382 11.913 1.00 14.60 142 VAL A C 1
ATOM 853 O O . VAL A 1 115 ? 67.109 12.030 12.314 1.00 14.21 142 VAL A O 1
ATOM 857 N N . ILE A 1 116 ? 67.972 10.146 11.427 1.00 12.56 143 ILE A N 1
ATOM 858 C CA . ILE A 1 116 ? 66.705 9.428 11.431 1.00 13.60 143 ILE A CA 1
ATOM 859 C C . ILE A 1 116 ? 66.860 8.224 12.372 1.00 15.40 143 ILE A C 1
ATOM 860 O O . ILE A 1 116 ? 67.769 7.407 12.190 1.00 13.90 143 ILE A O 1
ATOM 865 N N . VAL A 1 117 ? 65.985 8.135 13.381 1.00 12.49 144 VAL A N 1
ATOM 866 C CA . VAL A 1 117 ? 66.004 7.025 14.330 1.00 9.66 144 VAL A CA 1
ATOM 867 C C . VAL A 1 117 ? 64.684 6.280 14.220 1.00 13.66 144 VAL A C 1
ATOM 868 O O . VAL A 1 117 ? 63.616 6.892 14.347 1.00 12.98 144 VAL A O 1
ATOM 872 N N . ASP A 1 118 ? 64.761 4.974 13.957 1.00 10.97 145 ASP A N 1
ATOM 873 C CA . ASP A 1 118 ? 63.554 4.153 13.799 1.00 10.21 145 ASP A CA 1
ATOM 874 C C . ASP A 1 118 ? 63.223 3.435 15.103 1.00 14.70 145 ASP A C 1
ATOM 875 O O . ASP A 1 118 ? 64.113 3.108 15.882 1.00 15.76 145 ASP A O 1
ATOM 880 N N . LYS A 1 119 ? 61.935 3.183 15.336 1.00 9.90 146 LYS A N 1
ATOM 881 C CA . LYS A 1 119 ? 61.501 2.565 16.588 1.00 11.56 146 LYS A CA 1
ATOM 882 C C . LYS A 1 119 ? 60.347 1.619 16.341 1.00 12.87 146 LYS A C 1
ATOM 883 O O . LYS A 1 119 ? 59.582 1.830 15.409 1.00 12.21 146 LYS A O 1
ATOM 889 N N . LEU A 1 120 ? 60.243 0.593 17.185 1.00 11.95 147 LEU A N 1
ATOM 890 C CA . LEU A 1 120 ? 59.237 -0.449 17.016 1.00 12.63 147 LEU A CA 1
ATOM 891 C C . LEU A 1 120 ? 57.920 -0.176 17.742 1.00 13.65 147 LEU A C 1
ATOM 892 O O . LEU A 1 120 ? 56.921 -0.876 17.500 1.00 13.56 147 LEU A O 1
ATOM 897 N N . PHE A 1 121 ? 57.930 0.765 18.685 1.00 12.60 148 PHE A N 1
ATOM 898 C CA . PHE A 1 121 ? 56.766 0.966 19.542 1.00 11.16 148 PHE A CA 1
ATOM 899 C C . PHE A 1 121 ? 56.578 2.476 19.682 1.00 16.34 148 PHE A C 1
ATOM 900 O O . PHE A 1 121 ? 56.796 3.214 18.712 1.00 15.00 148 PHE A O 1
ATOM 908 N N . TYR A 1 122 ? 56.169 2.947 20.852 1.00 12.13 149 TYR A N 1
ATOM 909 C CA . TYR A 1 122 ? 55.850 4.378 20.987 1.00 11.87 149 TYR A CA 1
ATOM 910 C C . TYR A 1 122 ? 57.046 5.244 21.398 1.00 12.45 149 TYR A C 1
ATOM 911 O O . TYR A 1 122 ? 57.233 6.361 20.874 1.00 15.01 149 TYR A O 1
ATOM 920 N N . SER A 1 123 ? 57.800 4.751 22.375 1.00 11.48 150 SER A N 1
ATOM 921 C CA . SER A 1 123 ? 58.915 5.469 22.979 1.00 13.75 150 SER A CA 1
ATOM 922 C C . SER A 1 123 ? 60.001 5.751 21.963 1.00 10.83 150 SER A C 1
ATOM 923 O O . SER A 1 123 ? 60.468 4.821 21.284 1.00 12.16 150 SER A O 1
ATOM 926 N N . GLY A 1 124 ? 60.470 7.002 21.917 1.00 11.30 151 GLY A N 1
ATOM 927 C CA . GLY A 1 124 ? 61.646 7.301 21.079 1.00 11.81 151 GLY A CA 1
ATOM 928 C C . GLY A 1 124 ? 62.953 6.810 21.668 1.00 11.38 151 GLY A C 1
ATOM 929 O O . GLY A 1 124 ? 63.974 6.778 20.957 1.00 13.85 151 GLY A O 1
ATOM 930 N N . PHE A 1 125 ? 62.932 6.453 22.963 1.00 11.86 152 PHE A N 1
ATOM 931 C CA . PHE A 1 125 ? 64.146 6.034 23.703 1.00 11.01 152 PHE A CA 1
ATOM 932 C C . PHE A 1 125 ? 64.278 4.532 23.912 1.00 14.95 152 PHE A C 1
ATOM 933 O O . PHE A 1 125 ? 65.390 3.999 23.845 1.00 13.54 152 PHE A O 1
ATOM 941 N N . HIS A 1 126 ? 63.178 3.852 24.222 1.00 12.37 153 HIS A N 1
ATOM 942 C CA . HIS A 1 126 ? 63.290 2.446 24.627 1.00 14.90 153 HIS A CA 1
ATOM 943 C C . HIS A 1 126 ? 63.744 1.541 23.475 1.00 11.45 153 HIS A C 1
ATOM 944 O O . HIS A 1 126 ? 63.056 1.428 22.453 1.00 16.05 153 HIS A O 1
ATOM 951 N N . ASN A 1 127 ? 64.947 0.973 23.641 1.00 17.26 154 ASN A N 1
ATOM 952 C CA . ASN A 1 127 ? 65.527 0.025 22.677 1.00 19.28 154 ASN A CA 1
ATOM 953 C C . ASN A 1 127 ? 65.811 0.687 21.333 1.00 17.34 154 ASN A C 1
ATOM 954 O O . ASN A 1 127 ? 65.728 0.023 20.297 1.00 21.61 154 ASN A O 1
ATOM 959 N N . THR A 1 128 ? 66.099 1.993 21.335 1.00 13.70 155 THR A N 1
ATOM 960 C CA . THR A 1 128 ? 66.406 2.669 20.075 1.00 11.08 155 THR A CA 1
ATOM 961 C C . THR A 1 128 ? 67.784 3.270 20.099 1.00 10.83 155 THR A C 1
ATOM 962 O O . THR A 1 128 ? 68.421 3.366 21.155 1.00 13.38 155 THR A O 1
ATOM 966 N N . ASP A 1 129 ? 68.224 3.739 18.926 1.00 11.42 156 ASP A N 1
ATOM 967 C CA . ASP A 1 129 ? 69.523 4.434 18.815 1.00 13.08 156 ASP A CA 1
ATOM 968 C C . ASP A 1 129 ? 69.581 5.808 19.507 1.00 12.22 156 ASP A C 1
ATOM 969 O O . ASP A 1 129 ? 70.638 6.412 19.580 1.00 12.95 156 ASP A O 1
ATOM 974 N N . LEU A 1 130 ? 68.435 6.332 19.974 1.00 10.91 157 LEU A N 1
ATOM 975 C CA . LEU A 1 130 ? 68.366 7.757 20.324 1.00 10.55 157 LEU A CA 1
ATOM 976 C C . LEU A 1 130 ? 69.341 8.156 21.435 1.00 14.22 157 LEU A C 1
ATOM 977 O O . LEU A 1 130 ? 70.019 9.171 21.313 1.00 14.24 157 LEU A O 1
ATOM 982 N N . ASP A 1 131 ? 69.450 7.350 22.491 1.00 11.87 158 ASP A N 1
ATOM 983 C CA A ASP A 1 131 ? 70.319 7.732 23.595 0.50 12.94 158 ASP A CA 1
ATOM 984 C CA B ASP A 1 131 ? 70.342 7.698 23.607 0.50 14.64 158 ASP A CA 1
ATOM 985 C C . ASP A 1 131 ? 71.783 7.807 23.158 1.00 13.73 158 ASP A C 1
ATOM 986 O O . ASP A 1 131 ? 72.527 8.678 23.619 1.00 15.94 158 ASP A O 1
ATOM 995 N N . THR A 1 132 ? 72.181 6.911 22.253 1.00 12.21 159 THR A N 1
ATOM 996 C CA . THR A 1 132 ? 73.566 6.942 21.732 1.00 13.96 159 THR A CA 1
ATOM 997 C C . THR A 1 132 ? 73.794 8.237 20.942 1.00 15.47 159 THR A C 1
ATOM 998 O O . THR A 1 132 ? 74.776 8.961 21.176 1.00 14.90 159 THR A O 1
ATOM 1002 N N . VAL A 1 133 ? 72.860 8.566 20.048 1.00 13.29 160 VAL A N 1
ATOM 1003 C CA . VAL A 1 133 ? 72.964 9.761 19.222 1.00 13.87 160 VAL A CA 1
ATOM 1004 C C . VAL A 1 133 ? 73.075 11.036 20.110 1.00 14.96 160 VAL A C 1
ATOM 1005 O O . VAL A 1 133 ? 73.923 11.906 19.882 1.00 16.85 160 VAL A O 1
ATOM 1009 N N . LEU A 1 134 ? 72.245 11.106 21.147 1.00 12.02 161 LEU A N 1
ATOM 1010 C CA . LEU A 1 134 ? 72.218 12.295 22.000 1.00 11.47 161 LEU A CA 1
ATOM 1011 C C . LEU A 1 134 ? 73.463 12.355 22.873 1.00 12.64 161 LEU A C 1
ATOM 1012 O O . LEU A 1 134 ? 74.139 13.386 22.948 1.00 16.45 161 LEU A O 1
ATOM 1017 N N . ARG A 1 135 ? 73.786 11.255 23.548 1.00 11.36 162 ARG A N 1
ATOM 1018 C CA . ARG A 1 135 ? 74.930 11.322 24.477 1.00 11.89 162 ARG A CA 1
ATOM 1019 C C . ARG A 1 135 ? 76.265 11.442 23.756 1.00 14.61 162 ARG A C 1
ATOM 1020 O O . ARG A 1 135 ? 77.164 12.101 24.259 1.00 15.20 162 ARG A O 1
ATOM 1028 N N . ALA A 1 136 ? 76.375 10.849 22.557 1.00 12.36 163 ALA A N 1
ATOM 1029 C CA . ALA A 1 136 ? 77.615 11.005 21.761 1.00 13.77 163 ALA A CA 1
ATOM 1030 C C . ALA A 1 136 ? 77.920 12.489 21.480 1.00 16.19 163 ALA A C 1
ATOM 1031 O O . ALA A 1 136 ? 79.096 12.895 21.400 1.00 17.84 163 ALA A O 1
ATOM 1033 N N . ARG A 1 137 ? 76.868 13.299 21.335 1.00 15.15 164 ARG A N 1
ATOM 1034 C CA . ARG A 1 137 ? 77.020 14.740 21.064 1.00 17.16 164 ARG A CA 1
ATOM 1035 C C . ARG A 1 137 ? 77.016 15.580 22.357 1.00 13.32 164 ARG A C 1
ATOM 1036 O O . ARG A 1 137 ? 77.069 16.808 22.304 1.00 17.31 164 ARG A O 1
ATOM 1044 N N . ASP A 1 138 ? 76.923 14.903 23.504 1.00 14.63 165 ASP A N 1
ATOM 1045 C CA . ASP A 1 138 ? 76.827 15.524 24.827 1.00 12.99 165 ASP A CA 1
ATOM 1046 C C . ASP A 1 138 ? 75.551 16.368 24.960 1.00 14.55 165 ASP A C 1
ATOM 1047 O O . ASP A 1 138 ? 75.550 17.408 25.648 1.00 16.14 165 ASP A O 1
ATOM 1052 N N . VAL A 1 139 ? 74.484 15.949 24.277 1.00 12.28 166 VAL A N 1
ATOM 1053 C CA . VAL A 1 139 ? 73.214 16.675 24.390 1.00 12.00 166 VAL A CA 1
ATOM 1054 C C . VAL A 1 139 ? 72.537 16.299 25.696 1.00 16.58 166 VAL A C 1
ATOM 1055 O O . VAL A 1 139 ? 72.517 15.120 26.059 1.00 14.81 166 VAL A O 1
ATOM 1059 N N . ASP A 1 140 ? 72.005 17.299 26.402 1.00 13.86 167 ASP A N 1
ATOM 1060 C CA . ASP A 1 140 ? 71.216 17.015 27.616 1.00 11.86 167 ASP A CA 1
ATOM 1061 C C . ASP A 1 140 ? 69.846 17.702 27.620 1.00 11.88 167 ASP A C 1
ATOM 1062 O O . ASP A 1 140 ? 69.102 17.626 28.610 1.00 14.90 167 ASP A O 1
ATOM 1067 N N . THR A 1 141 ? 69.533 18.373 26.514 1.00 12.85 168 THR A N 1
ATOM 1068 C CA . THR A 1 141 ? 68.286 19.106 26.402 1.00 13.18 168 THR A CA 1
ATOM 1069 C C . THR A 1 141 ? 67.631 18.745 25.081 1.00 14.29 168 THR A C 1
ATOM 1070 O O . THR A 1 141 ? 68.280 18.797 24.020 1.00 13.13 168 THR A O 1
ATOM 1074 N N . ILE A 1 142 ? 66.362 18.339 25.141 1.00 12.96 169 ILE A N 1
ATOM 1075 C CA . ILE A 1 142 ? 65.631 17.951 23.924 1.00 12.36 169 ILE A CA 1
ATOM 1076 C C . ILE A 1 142 ? 64.319 18.717 23.778 1.00 12.64 169 ILE A C 1
ATOM 1077 O O . ILE A 1 142 ? 63.591 18.901 24.756 1.00 12.03 169 ILE A O 1
ATOM 1082 N N . ILE A 1 143 ? 64.027 19.128 22.539 1.00 10.82 170 ILE A N 1
ATOM 1083 C CA . ILE A 1 143 ? 62.793 19.858 22.220 1.00 10.95 170 ILE A CA 1
ATOM 1084 C C . ILE A 1 143 ? 61.925 18.882 21.435 1.00 12.97 170 ILE A C 1
ATOM 1085 O O . ILE A 1 143 ? 62.366 18.405 20.380 1.00 13.89 170 ILE A O 1
ATOM 1090 N N . VAL A 1 144 ? 60.708 18.598 21.918 1.00 13.17 171 VAL A N 1
ATOM 1091 C CA . VAL A 1 144 ? 59.892 17.528 21.342 1.00 11.65 171 VAL A CA 1
ATOM 1092 C C . VAL A 1 144 ? 58.697 18.128 20.611 1.00 12.18 171 VAL A C 1
ATOM 1093 O O . VAL A 1 144 ? 57.985 18.987 21.172 1.00 12.48 171 VAL A O 1
ATOM 1097 N N . CYS A 1 145 ? 58.523 17.703 19.359 1.00 13.33 172 CYS A N 1
ATOM 1098 C CA . CYS A 1 145 ? 57.349 18.041 18.562 1.00 13.26 172 CYS A CA 1
ATOM 1099 C C . CYS A 1 145 ? 56.924 16.823 17.754 1.00 12.35 172 CYS A C 1
ATOM 1100 O O . CYS A 1 145 ? 57.669 15.828 17.703 1.00 12.00 172 CYS A O 1
ATOM 1103 N N . GLY A 1 146 ? 55.733 16.877 17.147 1.00 11.90 173 GLY A N 1
ATOM 1104 C CA . GLY A 1 146 ? 55.252 15.763 16.321 1.00 12.78 173 GLY A CA 1
ATOM 1105 C C . GLY A 1 146 ? 53.929 15.197 16.782 1.00 14.20 173 GLY A C 1
ATOM 1106 O O . GLY A 1 146 ? 53.099 15.942 17.251 1.00 12.84 173 GLY A O 1
ATOM 1107 N N . THR A 1 147 ? 53.735 13.872 16.644 1.00 13.04 174 THR A N 1
ATOM 1108 C CA . THR A 1 147 ? 52.437 13.254 16.949 1.00 12.56 174 THR A CA 1
ATOM 1109 C C . THR A 1 147 ? 52.714 11.793 17.414 1.00 14.92 174 THR A C 1
ATOM 1110 O O . THR A 1 147 ? 53.735 11.232 17.011 1.00 13.74 174 THR A O 1
ATOM 1114 N N . VAL A 1 148 ? 51.872 11.157 18.255 1.00 13.87 175 VAL A N 1
ATOM 1115 C CA . VAL A 1 148 ? 50.675 11.719 18.884 1.00 14.05 175 VAL A CA 1
ATOM 1116 C C . VAL A 1 148 ? 51.027 12.261 20.276 1.00 14.61 175 VAL A C 1
ATOM 1117 O O . VAL A 1 148 ? 51.766 11.615 21.037 1.00 12.76 175 VAL A O 1
ATOM 1121 N N . THR A 1 149 ? 50.493 13.438 20.610 1.00 13.48 176 THR A N 1
ATOM 1122 C CA . THR A 1 149 ? 50.900 14.154 21.826 1.00 11.82 176 THR A CA 1
ATOM 1123 C C . THR A 1 149 ? 51.035 13.264 23.039 1.00 13.45 176 THR A C 1
ATOM 1124 O O . THR A 1 149 ? 52.079 13.265 23.697 1.00 13.67 176 THR A O 1
ATOM 1128 N N . ASN A 1 150 ? 49.977 12.513 23.334 1.00 10.79 177 ASN A N 1
ATOM 1129 C CA . ASN A 1 150 ? 49.915 11.768 24.602 1.00 13.19 177 ASN A CA 1
ATOM 1130 C C . ASN A 1 150 ? 50.503 10.365 24.484 1.00 14.73 177 ASN A C 1
ATOM 1131 O O . ASN A 1 150 ? 50.595 9.639 25.491 1.00 13.81 177 ASN A O 1
ATOM 1136 N N . VAL A 1 151 ? 50.871 9.970 23.265 1.00 14.98 178 VAL A N 1
ATOM 1137 C CA . VAL A 1 151 ? 51.296 8.601 23.041 1.00 13.88 178 VAL A CA 1
ATOM 1138 C C . VAL A 1 151 ? 52.789 8.609 22.733 1.00 13.44 178 VAL A C 1
ATOM 1139 O O . VAL A 1 151 ? 53.585 8.599 23.6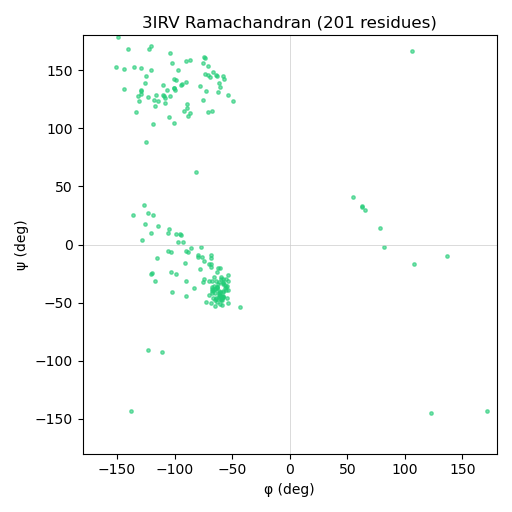69 1.00 14.17 178 VAL A O 1
ATOM 1143 N N . CYS A 1 152 ? 53.183 8.679 21.462 1.00 11.74 179 CYS A N 1
ATOM 1144 C CA . CYS A 1 152 ? 54.623 8.667 21.169 1.00 11.11 179 CYS A CA 1
ATOM 1145 C C . CYS A 1 152 ? 55.362 9.905 21.676 1.00 11.22 179 CYS A C 1
ATOM 1146 O O . CYS A 1 152 ? 56.495 9.788 22.159 1.00 13.09 179 CYS A O 1
ATOM 1149 N N . CYS A 1 153 ? 54.754 11.097 21.573 1.00 10.61 180 CYS A N 1
ATOM 1150 C CA . CYS A 1 153 ? 55.443 12.297 22.066 1.00 9.89 180 CYS A CA 1
ATOM 1151 C C . CYS A 1 153 ? 55.616 12.204 23.591 1.00 12.95 180 CYS A C 1
ATOM 1152 O O . CYS A 1 153 ? 56.752 12.298 24.103 1.00 12.53 180 CYS A O 1
ATOM 1155 N N . GLU A 1 154 ? 54.515 11.958 24.312 1.00 12.26 181 GLU A N 1
ATOM 1156 C CA . GLU A 1 154 ? 54.610 11.869 25.782 1.00 11.33 181 GLU A CA 1
ATOM 1157 C C . GLU A 1 154 ? 55.491 10.715 26.266 1.00 14.48 181 GLU A C 1
ATOM 1158 O O . GLU A 1 154 ? 56.199 10.860 27.253 1.00 12.45 181 GLU A O 1
ATOM 1164 N N . THR A 1 155 ? 55.450 9.561 25.600 1.00 11.23 182 THR A N 1
ATOM 1165 C CA . THR A 1 155 ? 56.328 8.458 26.050 1.00 12.15 182 THR A CA 1
ATOM 1166 C C . THR A 1 155 ? 57.795 8.845 25.866 1.00 12.28 182 THR A C 1
ATOM 1167 O O . THR A 1 155 ? 58.617 8.583 26.743 1.00 13.17 182 THR A O 1
ATOM 1171 N N . THR A 1 156 ? 58.118 9.482 24.738 1.00 9.44 183 THR A N 1
ATOM 1172 C CA . THR A 1 156 ? 59.458 10.020 24.543 1.00 10.21 183 THR A CA 1
ATOM 1173 C C . THR A 1 156 ? 59.852 11.044 25.641 1.00 13.81 183 THR A C 1
ATOM 1174 O O . THR A 1 156 ? 60.955 10.993 26.185 1.00 12.79 183 THR A O 1
ATOM 1178 N N . ILE A 1 157 ? 58.939 11.960 25.954 1.00 10.22 184 ILE A N 1
ATOM 1179 C CA . ILE A 1 157 ? 59.133 12.900 27.059 1.00 10.64 184 ILE A CA 1
ATOM 1180 C C . ILE A 1 157 ? 59.342 12.214 28.423 1.00 10.26 184 ILE A C 1
ATOM 1181 O O . ILE A 1 157 ? 60.326 12.512 29.110 1.00 12.63 184 ILE A O 1
ATOM 1186 N N . ARG A 1 158 ? 58.443 11.298 28.812 1.00 9.92 185 ARG A N 1
ATOM 1187 C CA . ARG A 1 158 ? 58.599 10.562 30.090 1.00 10.18 185 ARG A CA 1
ATOM 1188 C C . ARG A 1 158 ? 59.908 9.787 30.128 1.00 13.67 185 ARG A C 1
ATOM 1189 O O . ARG A 1 158 ? 60.655 9.854 31.101 1.00 14.84 185 ARG A O 1
ATOM 1197 N N . ASP A 1 159 ? 60.216 9.094 29.030 1.00 10.48 186 ASP A N 1
ATOM 1198 C CA . ASP A 1 159 ? 61.458 8.324 28.977 1.00 14.99 186 ASP A CA 1
ATOM 1199 C C . ASP A 1 159 ? 62.719 9.202 28.979 1.00 12.78 186 ASP A C 1
ATOM 1200 O O . ASP A 1 159 ? 63.752 8.826 29.538 1.00 12.61 186 ASP A O 1
ATOM 1205 N N . GLY A 1 160 ? 62.599 10.398 28.397 1.00 12.43 187 GLY A N 1
ATOM 1206 C CA . GLY A 1 160 ? 63.694 11.347 28.381 1.00 12.61 187 GLY A CA 1
ATOM 1207 C C . GLY A 1 160 ? 63.960 11.873 29.787 1.00 10.56 187 GLY A C 1
ATOM 1208 O O . GLY A 1 160 ? 65.106 11.855 30.246 1.00 13.34 187 GLY A O 1
ATOM 1209 N N . VAL A 1 161 ? 62.906 12.341 30.477 1.00 10.32 188 VAL A N 1
ATOM 1210 C CA . VAL A 1 161 ? 63.138 12.890 31.827 1.00 11.22 188 VAL A CA 1
ATOM 1211 C C . VAL A 1 161 ? 63.693 11.824 32.787 1.00 11.10 188 VAL A C 1
ATOM 1212 O O . VAL A 1 161 ? 64.561 12.124 33.627 1.00 13.26 188 VAL A O 1
ATOM 1216 N N . HIS A 1 162 ? 63.278 10.558 32.618 1.00 15.04 189 HIS A N 1
ATOM 1217 C CA . HIS A 1 162 ? 63.782 9.455 33.477 1.00 14.25 189 HIS A CA 1
ATOM 1218 C C . HIS A 1 162 ? 65.277 9.160 33.226 1.00 12.16 189 HIS A C 1
ATOM 1219 O O . HIS A 1 162 ? 65.952 8.540 34.057 1.00 11.77 189 HIS A O 1
ATOM 1226 N N . ARG A 1 163 ? 65.777 9.593 32.070 1.00 10.87 190 ARG A N 1
ATOM 1227 C CA . ARG A 1 163 ? 67.216 9.510 31.744 1.00 10.00 190 ARG A CA 1
ATOM 1228 C C . ARG A 1 163 ? 67.949 10.822 32.085 1.00 14.22 190 ARG A C 1
ATOM 1229 O O . ARG A 1 163 ? 69.130 10.992 31.724 1.00 13.45 190 ARG A O 1
ATOM 1237 N N . GLU A 1 164 ? 67.223 11.738 32.763 1.00 11.56 191 GLU A N 1
ATOM 1238 C CA . GLU A 1 164 ? 67.744 13.015 33.272 1.00 12.25 191 GLU A CA 1
ATOM 1239 C C . GLU A 1 164 ? 67.869 14.107 32.178 1.00 10.79 191 GLU A C 1
ATOM 1240 O O . GLU A 1 164 ? 68.510 15.140 32.386 1.00 13.62 191 GLU A O 1
ATOM 1246 N N . TYR A 1 165 ? 67.239 13.874 31.016 1.00 11.34 192 TYR A N 1
ATOM 1247 C CA . TYR A 1 165 ? 67.228 14.922 29.999 1.00 11.41 192 TYR A CA 1
ATOM 1248 C C . TYR A 1 165 ? 66.314 16.049 30.461 1.00 14.64 192 TYR A C 1
ATOM 1249 O O . TYR A 1 165 ? 65.305 15.814 31.137 1.00 13.38 192 TYR A O 1
ATOM 1258 N N . LYS A 1 166 ? 66.713 17.268 30.087 1.00 11.07 193 LYS A N 1
ATOM 1259 C CA A LYS A 1 166 ? 65.901 18.452 30.248 0.50 12.64 193 LYS A CA 1
ATOM 1260 C CA B LYS A 1 166 ? 65.887 18.446 30.247 0.50 11.75 193 LYS A CA 1
ATOM 1261 C C . LYS A 1 166 ? 64.986 18.530 29.024 1.00 12.72 193 LYS A C 1
ATOM 1262 O O . LYS A 1 166 ? 65.452 18.766 27.886 1.00 13.84 193 LYS A O 1
ATOM 1273 N N . VAL A 1 167 ? 63.691 18.306 29.236 1.00 10.71 194 VAL A N 1
ATOM 1274 C CA . VAL A 1 167 ? 62.766 18.163 28.103 1.00 10.87 194 VAL A CA 1
ATOM 1275 C C . VAL A 1 167 ? 61.878 19.405 27.957 1.00 12.34 194 VAL A C 1
ATOM 1276 O O . VAL A 1 167 ? 61.311 19.890 28.943 1.00 12.87 194 VAL A O 1
ATOM 1280 N N . ILE A 1 168 ? 61.770 19.896 26.724 1.00 12.50 195 ILE A N 1
ATOM 1281 C CA . ILE A 1 168 ? 60.877 21.009 26.378 1.00 13.03 195 ILE A CA 1
ATOM 1282 C C . ILE A 1 168 ? 59.856 20.474 25.388 1.00 16.10 195 ILE A C 1
ATOM 1283 O O . ILE A 1 168 ? 60.239 19.975 24.316 1.00 15.39 195 ILE A O 1
ATOM 1288 N N . ALA A 1 169 ? 58.575 20.529 25.761 1.00 11.70 196 ALA A N 1
ATOM 1289 C CA . ALA A 1 169 ? 57.492 20.153 24.838 1.00 11.28 196 ALA A CA 1
ATOM 1290 C C . ALA A 1 169 ? 56.882 21.419 24.252 1.00 13.62 196 ALA A C 1
ATOM 1291 O O . ALA A 1 169 ? 56.593 22.383 24.976 1.00 14.17 196 ALA A O 1
ATOM 1293 N N . LEU A 1 170 ? 56.667 21.410 22.948 1.00 12.69 197 LEU A N 1
ATOM 1294 C CA . LEU A 1 170 ? 56.101 22.599 22.274 1.00 9.60 197 LEU A CA 1
ATOM 1295 C C . LEU A 1 170 ? 54.565 22.493 22.226 1.00 12.71 197 LEU A C 1
ATOM 1296 O O . LEU A 1 170 ? 53.992 21.593 21.574 1.00 14.17 197 LEU A O 1
ATOM 1301 N N . SER A 1 171 ? 53.888 23.407 22.932 1.00 12.92 198 SER A N 1
ATOM 1302 C CA . SER A 1 171 ? 52.433 23.399 23.006 1.00 11.51 198 SER A CA 1
ATOM 1303 C C . SER A 1 171 ? 51.721 23.497 21.658 1.00 13.96 198 SER A C 1
ATOM 1304 O O . SER A 1 171 ? 50.649 22.898 21.484 1.00 15.29 198 SER A O 1
ATOM 1307 N N . ASP A 1 172 ? 52.325 24.195 20.698 1.00 11.61 199 ASP A N 1
ATOM 1308 C CA . ASP A 1 172 ? 51.665 24.400 19.407 1.00 14.85 199 ASP A CA 1
ATOM 1309 C C . ASP A 1 172 ? 52.267 23.525 18.293 1.00 13.76 199 ASP A C 1
ATOM 1310 O O . ASP A 1 172 ? 51.993 23.736 17.096 1.00 14.79 199 ASP A O 1
ATOM 1315 N N . ALA A 1 173 ? 53.083 22.537 18.679 1.00 13.16 200 ALA A N 1
ATOM 1316 C CA . ALA A 1 173 ? 53.726 21.687 17.680 1.00 12.51 200 ALA A CA 1
ATOM 1317 C C . ALA A 1 173 ? 53.684 20.205 18.041 1.00 13.91 200 ALA A C 1
ATOM 1318 O O . ALA A 1 173 ? 54.509 19.423 17.566 1.00 11.94 200 ALA A O 1
ATOM 1320 N N . ASN A 1 174 ? 52.695 19.818 18.841 1.00 12.19 201 ASN A N 1
ATOM 1321 C CA . ASN A 1 174 ? 52.407 18.414 19.138 1.00 10.64 201 ASN A CA 1
ATOM 1322 C C . ASN A 1 174 ? 50.931 18.226 18.871 1.00 14.24 201 ASN A C 1
ATOM 1323 O O . ASN A 1 174 ? 50.111 18.999 19.372 1.00 14.51 201 ASN A O 1
ATOM 1328 N N . ALA A 1 175 ? 50.604 17.200 18.099 1.00 11.07 202 ALA A N 1
ATOM 1329 C CA . ALA A 1 175 ? 49.221 16.971 17.640 1.00 11.54 202 ALA A CA 1
ATOM 1330 C C . ALA A 1 175 ? 48.587 15.757 18.307 1.00 13.90 202 ALA A C 1
ATOM 1331 O O . ALA A 1 175 ? 49.159 14.674 18.258 1.00 13.26 202 ALA A O 1
ATOM 1333 N N . ALA A 1 176 ? 47.400 15.943 18.898 1.00 14.19 203 ALA A N 1
ATOM 1334 C CA . ALA A 1 176 ? 46.683 14.852 19.543 1.00 12.79 203 ALA A CA 1
ATOM 1335 C C . ALA A 1 176 ? 45.513 14.361 18.682 1.00 16.10 203 ALA A C 1
ATOM 1336 O O . ALA A 1 176 ? 45.092 15.037 17.731 1.00 14.26 203 ALA A O 1
ATOM 1338 N N . MET A 1 177 ? 45.000 13.185 19.030 1.00 13.97 204 MET A N 1
ATOM 1339 C CA A MET A 1 177 ? 43.897 12.612 18.274 0.50 17.04 204 MET A CA 1
ATOM 1340 C CA B MET A 1 177 ? 43.943 12.497 18.289 0.50 17.45 204 MET A CA 1
ATOM 1341 C C . MET A 1 177 ? 42.707 12.361 19.189 1.00 14.71 204 MET A C 1
ATOM 1342 O O . MET A 1 177 ? 42.850 12.247 20.407 1.00 16.33 204 MET A O 1
ATOM 1351 N N . ASP A 1 178 ? 41.517 12.346 18.591 1.00 16.40 205 ASP A N 1
ATOM 1352 C CA . ASP A 1 178 ? 40.273 12.005 19.313 1.00 17.53 205 ASP A CA 1
ATOM 1353 C C . ASP A 1 178 ? 40.306 10.515 19.607 1.00 17.67 205 ASP A C 1
ATOM 1354 O O . ASP A 1 178 ? 40.904 9.770 18.854 1.00 19.60 205 ASP A O 1
ATOM 1359 N N . TYR A 1 179 ? 39.622 10.080 20.661 1.00 14.75 206 TYR A N 1
ATOM 1360 C CA . TYR A 1 179 ? 39.464 8.655 20.962 1.00 13.36 206 TYR A CA 1
ATOM 1361 C C . TYR A 1 179 ? 37.980 8.327 20.974 1.00 18.59 206 TYR A C 1
ATOM 1362 O O . TYR A 1 179 ? 37.181 9.19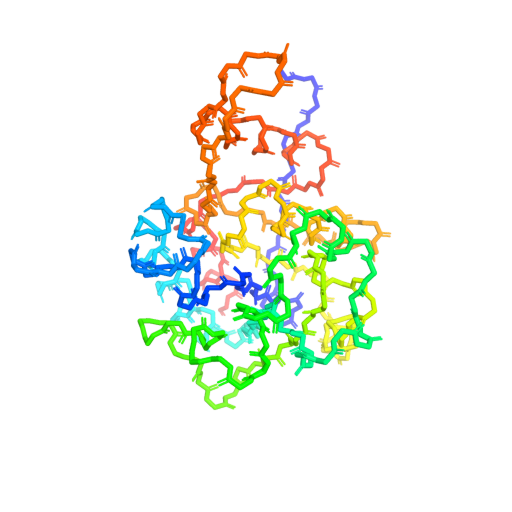0 21.326 1.00 18.34 206 TYR A O 1
ATOM 1371 N N . PRO A 1 180 ? 37.615 7.085 20.615 1.00 17.69 207 PRO A N 1
ATOM 1372 C CA . PRO A 1 180 ? 36.207 6.694 20.771 1.00 17.72 207 PRO A CA 1
ATOM 1373 C C . PRO A 1 180 ? 35.914 6.463 22.254 1.00 18.47 207 PRO A C 1
ATOM 1374 O O . PRO A 1 180 ? 36.827 6.324 23.058 1.00 17.31 207 PRO A O 1
ATOM 1378 N N . ASP A 1 181 ? 34.638 6.476 22.611 1.00 15.34 208 ASP A N 1
ATOM 1379 C CA . ASP A 1 181 ? 34.227 6.132 23.968 1.00 13.98 208 ASP A CA 1
ATOM 1380 C C . ASP A 1 181 ? 34.425 4.624 24.198 1.00 16.65 208 ASP A C 1
ATOM 1381 O O . ASP A 1 181 ? 33.752 3.804 23.560 1.00 19.33 208 ASP A O 1
ATOM 1386 N N . VAL A 1 182 ? 35.341 4.270 25.095 1.00 18.28 209 VAL A N 1
ATOM 1387 C CA . VAL A 1 182 ? 35.586 2.858 25.411 1.00 18.94 209 VAL A CA 1
ATOM 1388 C C . VAL A 1 182 ? 35.019 2.449 26.777 1.00 21.04 209 VAL A C 1
ATOM 1389 O O . VAL A 1 182 ? 35.296 1.348 27.274 1.00 21.20 209 VAL A O 1
ATOM 1393 N N . GLY A 1 183 ? 34.222 3.337 27.378 1.00 17.51 210 GLY A N 1
ATOM 1394 C CA . GLY A 1 183 ? 33.574 3.071 28.660 1.00 17.73 210 GLY A CA 1
ATOM 1395 C C . GLY A 1 183 ? 33.634 4.237 29.617 1.00 18.52 210 GLY A C 1
ATOM 1396 O O . GLY A 1 183 ? 32.948 4.244 30.657 1.00 18.55 210 GLY A O 1
ATOM 1397 N N . PHE A 1 184 ? 34.430 5.249 29.264 1.00 16.79 211 PHE A N 1
ATOM 1398 C CA . PHE A 1 184 ? 34.685 6.340 30.192 1.00 17.29 211 PHE A CA 1
ATOM 1399 C C . PHE A 1 184 ? 34.263 7.676 29.640 1.00 20.27 211 PHE A C 1
ATOM 1400 O O . PHE A 1 184 ? 34.547 8.701 30.234 1.00 20.63 211 PHE A O 1
ATOM 1408 N N . GLY A 1 185 ? 33.548 7.645 28.515 1.00 17.52 212 GLY A N 1
ATOM 1409 C CA . GLY A 1 185 ? 33.032 8.846 27.901 1.00 19.57 212 GLY A CA 1
ATOM 1410 C C . GLY A 1 185 ? 33.848 9.158 26.664 1.00 21.85 212 GLY A C 1
ATOM 1411 O O . GLY A 1 185 ? 34.933 8.599 26.450 1.00 19.53 212 GLY A O 1
ATOM 1412 N N . ALA A 1 186 ? 33.324 10.068 25.848 1.00 26.20 213 ALA A N 1
ATOM 1413 C CA . ALA A 1 186 ? 33.997 10.533 24.654 1.00 26.66 213 ALA A CA 1
ATOM 1414 C C . ALA A 1 186 ? 35.233 11.310 25.076 1.00 18.24 213 ALA A C 1
ATOM 1415 O O . ALA A 1 186 ? 35.230 11.929 26.127 1.00 19.54 213 ALA A O 1
ATOM 1417 N N . VAL A 1 187 ? 36.280 11.264 24.253 1.00 19.75 214 VAL A N 1
ATOM 1418 C CA . VAL A 1 187 ? 37.520 11.988 24.539 1.00 16.28 214 VAL A CA 1
ATOM 1419 C C . VAL A 1 187 ? 37.977 12.734 23.277 1.00 19.23 214 VAL A C 1
ATOM 1420 O O . VAL A 1 187 ? 38.325 12.111 22.259 1.00 20.14 214 VAL A O 1
ATOM 1424 N N . SER A 1 188 ? 37.969 14.067 23.327 1.00 14.68 215 SER A N 1
ATOM 1425 C CA . SER A 1 188 ? 38.366 14.834 22.153 1.00 14.71 215 SER A CA 1
ATOM 1426 C C . SER A 1 188 ? 39.874 15.051 22.119 1.00 14.78 215 SER A C 1
ATOM 1427 O O . SER A 1 188 ? 40.528 15.048 23.174 1.00 16.00 215 SER A O 1
ATOM 1430 N N . ALA A 1 189 ? 40.405 15.338 20.936 1.00 15.36 216 ALA A N 1
ATOM 1431 C CA . ALA A 1 189 ? 41.814 15.750 20.834 1.00 14.47 216 ALA A CA 1
ATOM 1432 C C . ALA A 1 189 ? 42.131 16.942 21.711 1.00 15.27 216 ALA A C 1
ATOM 1433 O O . ALA A 1 189 ? 43.185 16.976 22.358 1.00 16.28 216 ALA A O 1
ATOM 1435 N N . ALA A 1 190 ? 41.206 17.907 21.784 1.00 15.91 217 ALA A N 1
ATOM 1436 C CA . ALA A 1 190 ? 41.435 19.098 22.631 1.00 13.99 217 ALA A CA 1
ATOM 1437 C C . ALA A 1 190 ? 41.590 18.723 24.106 1.00 13.94 217 ALA A C 1
ATOM 1438 O O . ALA A 1 190 ? 42.440 19.269 24.809 1.00 17.54 217 ALA A O 1
ATOM 1440 N N . ASP A 1 191 ? 40.791 17.772 24.570 1.00 14.22 218 ASP A N 1
ATOM 1441 C CA . ASP A 1 191 ? 40.894 17.344 25.961 1.00 13.63 218 ASP A CA 1
ATOM 1442 C C . ASP A 1 191 ? 42.197 16.577 26.212 1.00 13.40 218 ASP A C 1
ATOM 1443 O O . ASP A 1 191 ? 42.870 16.801 27.222 1.00 15.19 218 ASP A O 1
ATOM 1448 N N . VAL A 1 192 ? 42.545 15.686 25.282 1.00 13.05 219 VAL A N 1
ATOM 1449 C CA . VAL A 1 192 ? 43.830 14.978 25.348 1.00 14.24 219 VAL A CA 1
ATOM 1450 C C . VAL A 1 192 ? 44.966 15.978 25.459 1.00 13.30 219 VAL A C 1
ATOM 1451 O O . VAL A 1 192 ? 45.821 15.841 26.336 1.00 15.82 219 VAL A O 1
ATOM 1455 N N . GLN A 1 193 ? 44.965 16.961 24.566 1.00 11.85 220 GLN A N 1
ATOM 1456 C CA . GLN A 1 193 ? 46.015 17.973 24.517 1.00 13.37 220 GLN A CA 1
ATOM 1457 C C . GLN A 1 193 ? 46.125 18.782 25.819 1.00 12.90 220 GLN A C 1
ATOM 1458 O O . GLN A 1 193 ? 47.239 18.952 26.336 1.00 13.63 220 GLN A O 1
ATOM 1464 N N . ARG A 1 194 ? 44.979 19.261 26.329 1.00 12.63 221 ARG A N 1
ATOM 1465 C CA A ARG A 1 194 ? 44.896 20.017 27.581 0.50 14.94 221 ARG A CA 1
ATOM 1466 C CA B ARG A 1 194 ? 44.929 20.029 27.564 0.50 15.79 221 ARG A CA 1
ATOM 1467 C C . ARG A 1 194 ? 45.506 19.209 28.727 1.00 14.49 221 ARG A C 1
ATOM 1468 O O . ARG A 1 194 ? 46.348 19.702 29.487 1.00 15.68 221 ARG A O 1
ATOM 1483 N N . ILE A 1 195 ? 45.079 17.959 28.852 1.00 14.49 222 ILE A N 1
ATOM 1484 C CA . ILE A 1 195 ? 45.562 17.117 29.944 1.00 11.33 222 ILE A CA 1
ATOM 1485 C C . ILE A 1 195 ? 47.046 16.784 29.781 1.00 14.20 222 ILE A C 1
ATOM 1486 O O . ILE A 1 195 ? 47.793 16.846 30.751 1.00 14.39 222 ILE A O 1
ATOM 1491 N N . SER A 1 196 ? 47.475 16.483 28.559 1.00 12.99 223 SER A N 1
ATOM 1492 C CA A SER A 1 196 ? 48.872 16.130 28.315 0.50 11.86 223 SER A CA 1
ATOM 1493 C CA B SER A 1 196 ? 48.877 16.142 28.314 0.50 12.87 223 SER A CA 1
ATOM 1494 C C . SER A 1 196 ? 49.823 17.293 28.616 1.00 14.33 223 SER A C 1
ATOM 1495 O O . SER A 1 196 ? 50.825 17.127 29.324 1.00 12.73 223 SER A O 1
ATOM 1500 N N . LEU A 1 197 ? 49.515 18.474 28.087 1.00 14.25 224 LEU A N 1
ATOM 1501 C CA . LEU A 1 197 ? 50.422 19.611 28.275 1.00 11.30 224 LEU A CA 1
ATOM 1502 C C . LEU A 1 197 ? 50.509 20.015 29.752 1.00 10.95 224 LEU A C 1
ATOM 1503 O O . LEU A 1 197 ? 51.591 20.367 30.267 1.00 12.84 224 LEU A O 1
ATOM 1508 N N . THR A 1 198 ? 49.360 19.951 30.434 1.00 12.76 225 THR A N 1
ATOM 1509 C CA . THR A 1 198 ? 49.308 20.284 31.867 1.00 12.62 225 THR A CA 1
ATOM 1510 C C . THR A 1 198 ? 50.173 19.266 32.655 1.00 14.54 225 THR A C 1
ATOM 1511 O O . THR A 1 198 ? 51.007 19.635 33.511 1.00 15.09 225 THR A O 1
ATOM 1515 N N . THR A 1 199 ? 50.001 17.990 32.332 1.00 11.32 226 THR A N 1
ATOM 1516 C CA . THR A 1 199 ? 50.784 16.932 32.970 1.00 11.35 226 THR A CA 1
ATOM 1517 C C . THR A 1 199 ? 52.278 17.109 32.720 1.00 11.74 226 THR A C 1
ATOM 1518 O O . THR A 1 199 ? 53.106 17.040 33.637 1.00 14.06 226 THR A O 1
ATOM 1522 N N . ILE A 1 200 ? 52.634 17.375 31.466 1.00 14.04 227 ILE A N 1
ATOM 1523 C CA . ILE A 1 200 ? 54.059 17.624 31.166 1.00 11.86 227 ILE A CA 1
ATOM 1524 C C . ILE A 1 200 ? 54.613 18.805 31.972 1.00 13.29 227 ILE A C 1
ATOM 1525 O O . ILE A 1 200 ? 55.706 18.711 32.551 1.00 14.05 227 ILE A O 1
ATOM 1530 N N . ALA A 1 201 ? 53.860 19.918 32.023 1.00 11.42 228 ALA A N 1
ATOM 1531 C CA . ALA A 1 201 ? 54.345 21.098 32.746 1.00 14.59 228 ALA A CA 1
ATOM 1532 C C . ALA A 1 201 ? 54.459 20.867 34.276 1.00 12.26 228 ALA A C 1
ATOM 1533 O O . ALA A 1 201 ? 55.274 21.500 34.949 1.00 13.80 228 ALA A O 1
ATOM 1535 N N . TYR A 1 202 ? 53.638 19.965 34.810 1.00 9.86 229 TYR A N 1
ATOM 1536 C CA . TYR A 1 202 ? 53.649 19.730 36.259 1.00 12.72 229 TYR A CA 1
ATOM 1537 C C . TYR A 1 202 ? 54.639 18.628 36.631 1.00 16.12 229 TYR A C 1
ATOM 1538 O O . TYR A 1 202 ? 55.205 18.635 37.727 1.00 15.60 229 TYR A O 1
ATOM 1547 N N . GLU A 1 203 ? 54.824 17.658 35.729 1.00 12.92 230 GLU A N 1
ATOM 1548 C CA . GLU A 1 203 ? 55.531 16.421 36.102 1.00 11.79 230 GLU A CA 1
ATOM 1549 C C . GLU A 1 203 ? 56.847 16.155 35.360 1.00 14.17 230 GLU A C 1
ATOM 1550 O O . GLU A 1 203 ? 57.726 15.457 35.908 1.00 13.21 230 GLU A O 1
ATOM 1556 N N . PHE A 1 204 ? 56.963 16.594 34.102 1.00 12.58 231 PHE A N 1
ATOM 1557 C CA . PHE A 1 204 ? 58.050 16.055 33.255 1.00 13.02 231 PHE A CA 1
ATOM 1558 C C . PHE A 1 204 ? 59.054 17.058 32.705 1.00 13.34 231 PHE A C 1
ATOM 1559 O O . PHE A 1 204 ? 60.163 16.654 32.364 1.00 13.22 231 PHE A O 1
ATOM 1567 N N . GLY A 1 205 ? 58.681 18.326 32.556 1.00 13.56 232 GLY A N 1
ATOM 1568 C CA . GLY A 1 205 ? 59.655 19.294 32.022 1.00 11.98 232 GLY A CA 1
ATOM 1569 C C . GLY A 1 205 ? 59.001 20.634 31.710 1.00 14.90 232 GLY A C 1
ATOM 1570 O O . GLY A 1 205 ? 58.115 21.072 32.451 1.00 13.81 232 GLY A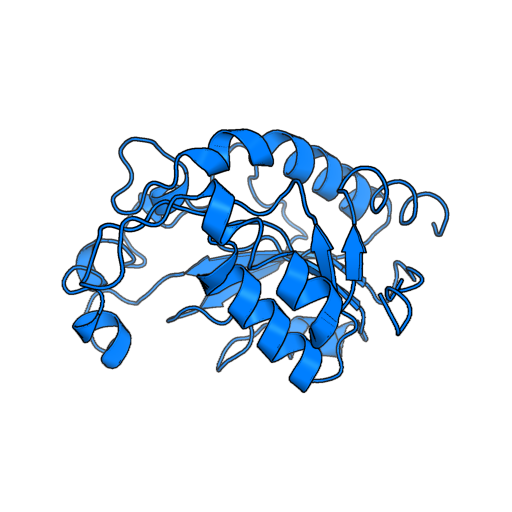 O 1
ATOM 1571 N N . GLU A 1 206 ? 59.455 21.262 30.628 1.00 11.22 233 GLU A N 1
ATOM 1572 C CA . GLU A 1 206 ? 58.967 22.592 30.252 1.00 12.28 233 GLU A CA 1
ATOM 1573 C C . GLU A 1 206 ? 57.927 22.466 29.140 1.00 14.11 233 GLU A C 1
ATOM 1574 O O . GLU A 1 206 ? 58.080 21.641 28.245 1.00 13.72 233 GLU A O 1
ATOM 1580 N N . VAL A 1 207 ? 56.894 23.303 29.180 1.00 13.26 234 VAL A N 1
ATOM 1581 C CA . VAL A 1 207 ? 56.047 23.498 28.009 1.00 11.09 234 VAL A CA 1
ATOM 1582 C C . VAL A 1 207 ? 56.190 24.957 27.549 1.00 10.54 234 VAL A C 1
ATOM 1583 O O . VAL A 1 207 ? 56.092 25.883 28.381 1.00 13.35 234 VAL A O 1
ATOM 1587 N N . THR A 1 208 ? 56.472 25.162 26.257 1.00 11.81 235 THR A N 1
ATOM 1588 C CA . THR A 1 208 ? 56.509 26.513 25.717 1.00 12.37 235 THR A CA 1
ATOM 1589 C C . THR A 1 208 ? 56.089 26.472 24.258 1.00 15.02 235 THR A C 1
ATOM 1590 O O . THR A 1 208 ? 55.772 25.394 23.750 1.00 13.88 235 THR A O 1
ATOM 1594 N N . THR A 1 209 ? 56.045 27.637 23.606 1.00 13.90 236 THR A N 1
ATOM 1595 C CA . THR A 1 209 ? 55.656 27.678 22.189 1.00 12.00 236 THR A CA 1
ATOM 1596 C C . THR A 1 209 ? 56.852 27.529 21.268 1.00 12.93 236 THR A C 1
ATOM 1597 O O . THR A 1 209 ? 58.011 27.825 21.648 1.00 15.44 236 THR A O 1
ATOM 1601 N N . THR A 1 210 ? 56.565 27.107 20.037 1.00 13.54 237 THR A N 1
ATOM 1602 C CA . THR A 1 210 ? 57.597 27.034 19.009 1.00 15.93 237 THR A CA 1
ATOM 1603 C C . THR A 1 210 ? 58.311 28.374 18.835 1.00 15.47 237 THR A C 1
ATOM 1604 O O . THR A 1 210 ? 59.547 28.420 18.814 1.00 16.88 237 THR A O 1
ATOM 1608 N N . ALA A 1 211 ? 57.526 29.453 18.766 1.00 13.75 238 ALA A N 1
ATOM 1609 C CA . ALA A 1 211 ? 58.104 30.800 18.566 1.00 15.35 238 ALA A CA 1
ATOM 1610 C C . ALA A 1 211 ? 59.070 31.164 19.681 1.00 15.78 238 ALA A C 1
ATOM 1611 O O . ALA A 1 211 ? 60.158 31.674 19.422 1.00 18.39 238 ALA A O 1
ATOM 1613 N N . GLU A 1 212 ? 58.688 30.881 20.927 1.00 18.32 239 GLU A N 1
ATOM 1614 C CA A GLU A 1 212 ? 59.595 31.220 22.031 0.50 17.39 239 GLU A CA 1
ATOM 1615 C CA B GLU A 1 212 ? 59.542 31.187 22.066 0.50 14.55 239 GLU A CA 1
ATOM 1616 C C . GLU A 1 212 ? 60.842 30.363 22.036 1.00 19.54 239 GLU A C 1
ATOM 1617 O O . GLU A 1 212 ? 61.934 30.871 22.306 1.00 18.06 239 GLU A O 1
ATOM 1628 N N . VAL A 1 213 ? 60.722 29.078 21.720 1.00 16.66 240 VAL A N 1
ATOM 1629 C CA . VAL A 1 213 ? 61.939 28.273 21.657 1.00 14.87 240 VAL A CA 1
ATOM 1630 C C . VAL A 1 213 ? 62.900 28.693 20.523 1.00 17.56 240 VAL A C 1
ATOM 1631 O O . VAL A 1 213 ? 64.121 28.683 20.701 1.00 18.65 240 VAL A O 1
ATOM 1635 N N . ILE A 1 214 ? 62.340 29.106 19.390 1.00 16.67 241 ILE A N 1
ATOM 1636 C CA . ILE A 1 214 ? 63.131 29.639 18.274 1.00 17.54 241 ILE A CA 1
ATOM 1637 C C . ILE A 1 214 ? 63.887 30.899 18.714 1.00 20.28 241 ILE A C 1
ATOM 1638 O O . ILE A 1 214 ? 65.085 31.032 18.454 1.00 18.39 241 ILE A O 1
ATOM 1643 N N . ARG A 1 215 ? 63.204 31.793 19.422 1.00 17.71 242 ARG A N 1
ATOM 1644 C CA . ARG A 1 215 ? 63.837 33.020 19.929 1.00 19.95 242 ARG A CA 1
ATOM 1645 C C . ARG A 1 215 ? 64.979 32.721 20.877 1.00 21.62 242 ARG A C 1
ATOM 1646 O O . ARG A 1 215 ? 66.045 33.352 20.827 1.00 21.86 242 ARG A O 1
ATOM 1654 N N . ARG A 1 216 ? 64.750 31.723 21.725 1.00 17.61 243 ARG A N 1
ATOM 1655 C CA A ARG A 1 216 ? 65.717 31.295 22.714 0.50 22.51 243 ARG A CA 1
ATOM 1656 C CA B ARG A 1 216 ? 65.734 31.319 22.711 0.50 20.84 243 ARG A CA 1
ATOM 1657 C C . ARG A 1 216 ? 66.940 30.668 22.046 1.00 22.56 243 ARG A C 1
ATOM 1658 O O . ARG A 1 216 ? 68.076 30.875 22.489 1.00 27.34 243 ARG A O 1
ATOM 1673 N N . ILE A 1 217 ? 66.703 29.920 20.961 1.00 19.66 244 ILE A N 1
ATOM 1674 C CA . ILE A 1 217 ? 67.780 29.321 20.171 1.00 22.05 244 ILE A CA 1
ATOM 1675 C C . ILE A 1 217 ? 68.602 30.422 19.467 1.00 27.72 244 ILE A C 1
ATOM 1676 O O . ILE A 1 217 ? 69.844 30.416 19.505 1.00 29.06 244 ILE A O 1
ATOM 1681 N N . GLU A 1 218 ? 67.902 31.376 18.847 1.00 24.96 245 GLU A N 1
ATOM 1682 C CA . GLU A 1 218 ? 68.558 32.488 18.132 1.00 27.71 245 GLU A CA 1
ATOM 1683 C C . GLU A 1 218 ? 69.399 33.384 19.051 1.00 25.90 245 GLU A C 1
ATOM 1684 O O . GLU A 1 218 ? 70.465 33.861 18.657 1.00 30.87 245 GLU A O 1
ATOM 1690 N N . SER A 1 219 ? 68.920 33.595 20.270 1.00 24.41 246 SER A N 1
ATOM 1691 C CA . SER A 1 219 ? 69.592 34.473 21.233 1.00 29.60 246 SER A CA 1
ATOM 1692 C C . SER A 1 219 ? 70.825 33.818 21.841 1.00 35.34 246 SER A C 1
ATOM 1693 O O . SER A 1 219 ? 71.799 34.492 22.166 1.00 37.87 246 SER A O 1
ATOM 1696 N N . ALA A 1 220 ? 70.776 32.500 21.995 1.00 37.80 247 ALA A N 1
ATOM 1697 C CA . ALA A 1 220 ? 71.893 31.742 22.556 1.00 42.97 247 ALA A CA 1
ATOM 1698 C C . ALA A 1 220 ? 73.009 31.518 21.537 1.00 49.11 247 ALA A C 1
ATOM 1699 O O . ALA A 1 220 ? 74.154 31.253 21.907 1.00 53.47 247 ALA A O 1
ATOM 1701 N N . TYR A 1 221 ? 72.662 31.615 20.258 1.00 54.85 248 TYR A N 1
ATOM 1702 C CA . TYR A 1 221 ? 73.608 31.405 19.174 1.00 60.18 248 TYR A CA 1
ATOM 1703 C C . TYR A 1 221 ? 74.195 32.738 18.719 1.00 64.81 248 TYR A C 1
ATOM 1704 O O . TYR A 1 221 ? 75.401 32.968 18.836 1.00 72.42 248 TYR A O 1
#

CATH classification: 3.40.50.850

Secondary structure (DSSP, 8-state):
--SPPP-PPP-GGGEEEEEE--BHHHHSTTSTT--GGGGGGHHHHHHHHHHHHHTT-EEEEEEE-B-SSSTT-SHHHHHSTTHHHHSBTT-GGGSBPGGGPPPTTSEEEEESSS-SSTTSTHHHHHHHTT--EEEEEEE-IIIIIHHHHHHHHHTT-EEEEEEEEEE---B--SSS--B-HHHHHHHHHHHIIIIISEEE-HHHHHHHHHHH-

Organism: Pseudomonas savastanoi pv. phaseolicola (strain 1448A / Race 6) (NCBI:txid264730)

B-factor: mean 20.03, std 10.69, range [5.18, 72.42]

InterPro domains:
  IPR000868 Isochorismatase-like domain [PF00857] (50-239)
  IPR036380 Isochorismatase-like superfamily [G3DSA:3.40.50.850] (45-251)
  IPR036380 Isochorismatase-like superfamily [SSF52499] (36-244)
  IPR050272 Isochorismatase-like hydrolase [PTHR43540] (43-246)

Nearest PDB structures (foldseek):
  3irv-assembly1_A-2  TM=1.005E+00  e=3.984E-48  Pseudomonas savastanoi pv. phaseolicola 1448A
  8bkd-assembly3_E  TM=8.722E-01  e=1.031E-21  Escherichia coli K-12
  8bll-assembly7_L  TM=8.642E-01  e=8.136E-21  Escherichia coli K-12
  8cib-assembly1_F  TM=8.519E-01  e=4.962E-17  Pseudomonas aeruginosa
  3mcw-assembly1_B  TM=8.831E-01  e=3.092E-15  Chromobacterium violaceum ATCC 12472

Sequence (213 aa):
MSKPLVRWPINPLRTAVIIVVDMQKVFCEPTGALYVKSTADIVQPIQKLLQAARAAQVMVIYLRHIVRGDGSDTGRMRDLYPNVDQILARRHDPDVEVIEALAPQQSDDVIVDKLFYSGFHNTDLDDTVLRARDVDTIIVCGTVTNVCCETTIRDGVHREYKKVIALSDANAAMMDYPDVGFGAVSAADVQRRISSLTTIAYEFGEVTTTAEEVIRRRIESAY

Solvent-accessible surface area: 10490 Å² total; per-residue (Å²): 180,111,88,116,80,58,124,60,112,14,66,12,133,84,0,0,0,0,0,0,0,1,0,58,2,15,19,54,104,125,8,62,32,78,2,135,31,1,74,114,7,26,113,21,0,77,105,0,4,133,11,0,75,71,5,104,3,20,4,0,1,0,34,3,4,2,157,24,112,13,87,24,9,38,159,6,94,90,121,79,104,68,0,12,127,26,0,10,123,174,33,105,41,0,79,14,18,140,53,6,30,43,95,119,137,21,41,78,3,45,6,73,82,53,11,0,4,116,135,25,96,0,52,100,33,0,101,92,105,82,0,20,4,0,0,0,0,0,0,12,1,44,35,7,0,8,41,0,1,102,32,0,41,144,85,142,3,77,0,0,1,0,34,63,0,6,2,4,57,65,79,101,90,119,62,186,30,93,53,47,22,74,60,13,33,146,91,2,29,87,38,1,24,110,107,27,8,1,27,16,59,4,52,51,0,23,130,42,0,108,101,50,159

Foldseek 3Di:
DPDDFFDDQDQLLQEAEEAEAQWQLQDPPPRVNHFPLQVQQLVLVLVLVVLSVVLVRAYEYEFAADQLPCPLDDVNCVVVVCCSVRRHPPHRRRHHDPSCHDDPRHHYKYDHAQASPPPICVVVVNVVSNHQEYEYAYDDLVTNRVNNQQVSVVVVGAYEYALRGHWHHWDPCPPPDTGHRVNVSVVRQVCCRVPGHHYYHSVVVSVSSVVSD

Radius of gyration: 16.54 Å; Cα contacts (8 Å, |Δi|>4): 457; chains: 1; bounding box: 45×45×43 Å